Protein AF-A0A9D1AT13-F1 (afdb_monomer_lite)

Foldseek 3Di:
DDDPDDDPPPDDDPDDQKWKKKAAAPVLQFMKIKMAGNFAWKWKAFDDDPDDTDDTHRIDIDTGHGLVSQLVIWMWGQGPVRDIDIARSNQCHPQVSLQGHNPDIFIFDWDADPNHIYTHGDPVRGHDPSDPDPPPCPPPPPPDDDDDDDDDDPDDDDDDDDDDDDDDDDDDPDDPVVVVVVVPPDDPVNVVVVVVVVD

Structure (mmCIF, N/CA/C/O backbone):
data_AF-A0A9D1AT13-F1
#
_entry.id   AF-A0A9D1AT13-F1
#
loop_
_atom_site.group_PDB
_atom_site.id
_atom_site.type_symbol
_atom_site.label_atom_id
_atom_site.label_alt_id
_atom_site.label_comp_id
_atom_site.label_asym_id
_atom_site.label_entity_id
_atom_site.label_seq_id
_atom_site.pdbx_PDB_ins_code
_atom_site.Cartn_x
_atom_site.Cartn_y
_atom_site.Cartn_z
_atom_site.occupancy
_atom_site.B_iso_or_equiv
_atom_site.auth_seq_id
_atom_site.auth_comp_id
_atom_site.auth_asym_id
_atom_site.auth_atom_id
_atom_site.pdbx_PDB_model_num
ATOM 1 N N . MET A 1 1 ? -11.970 -17.926 33.781 1.00 39.00 1 MET A N 1
ATOM 2 C CA . MET A 1 1 ? -10.565 -17.924 34.242 1.00 39.00 1 MET A CA 1
ATOM 3 C C . MET A 1 1 ? -9.794 -18.786 33.255 1.00 39.00 1 MET A C 1
ATOM 5 O O . MET A 1 1 ? -10.175 -19.930 33.114 1.00 39.00 1 MET A O 1
ATOM 9 N N . THR A 1 2 ? -8.826 -18.357 32.454 1.00 39.47 2 THR A N 1
ATOM 10 C CA . THR A 1 2 ? -7.966 -17.174 32.474 1.00 39.47 2 THR A CA 1
ATOM 11 C C . THR A 1 2 ? -7.230 -17.148 31.120 1.00 39.47 2 THR A C 1
ATOM 13 O O . THR A 1 2 ? -6.694 -18.167 30.708 1.00 39.47 2 THR A O 1
ATOM 16 N N . LEU A 1 3 ? -7.270 -15.999 30.434 1.00 42.59 3 LEU A N 1
ATOM 17 C CA . LEU A 1 3 ? -6.304 -15.470 29.452 1.00 42.59 3 LEU A CA 1
ATOM 18 C C . LEU A 1 3 ? -5.626 -16.449 28.461 1.00 42.59 3 LEU A C 1
ATOM 20 O O . LEU A 1 3 ? -4.488 -16.852 28.664 1.00 42.59 3 LEU A O 1
ATOM 24 N N . CYS A 1 4 ? -6.232 -16.649 27.286 1.00 36.94 4 CYS A N 1
ATOM 25 C CA . CYS A 1 4 ? -5.468 -16.805 26.037 1.00 36.94 4 CYS A CA 1
ATOM 26 C C . CYS A 1 4 ? -5.336 -15.425 25.383 1.00 36.94 4 CYS A C 1
ATOM 28 O O . CYS A 1 4 ? -6.006 -15.096 24.409 1.00 36.94 4 CYS A O 1
ATOM 30 N N . ARG A 1 5 ? -4.528 -14.566 26.002 1.00 51.09 5 ARG A N 1
ATOM 31 C CA . ARG A 1 5 ? -4.192 -13.234 25.500 1.00 51.09 5 ARG A CA 1
ATOM 32 C C . ARG A 1 5 ? -2.703 -13.052 25.726 1.00 51.09 5 ARG A C 1
ATOM 34 O O . ARG A 1 5 ? -2.346 -12.600 26.799 1.00 51.09 5 ARG A O 1
ATOM 41 N N . LEU A 1 6 ? -1.868 -13.470 24.772 1.00 46.12 6 LEU A N 1
ATOM 42 C CA . LEU A 1 6 ? -0.512 -12.947 24.541 1.00 46.12 6 LEU A CA 1
ATOM 43 C C . LEU A 1 6 ? 0.186 -13.730 23.416 1.00 46.12 6 LEU A C 1
ATOM 45 O O . LEU A 1 6 ? 0.238 -14.953 23.460 1.00 46.12 6 LEU A O 1
ATOM 49 N N . HIS A 1 7 ? 0.761 -12.978 22.470 1.00 39.22 7 HIS A N 1
ATOM 50 C CA . HIS A 1 7 ? 1.628 -13.395 21.356 1.00 39.22 7 HIS A CA 1
ATOM 51 C C . HIS A 1 7 ? 0.969 -13.884 20.051 1.00 39.22 7 HIS A C 1
ATOM 53 O O . HIS A 1 7 ? 1.260 -14.970 19.563 1.00 39.22 7 HIS A O 1
ATOM 59 N N . ARG A 1 8 ? 0.228 -13.001 19.361 1.00 39.19 8 ARG A N 1
ATOM 60 C CA . ARG A 1 8 ? 0.419 -12.892 17.900 1.00 39.19 8 ARG A CA 1
ATOM 61 C C . ARG A 1 8 ? 1.716 -12.097 17.701 1.00 39.19 8 ARG A C 1
ATOM 63 O O . ARG A 1 8 ? 1.695 -10.872 17.641 1.00 39.19 8 ARG A O 1
ATOM 70 N N . MET A 1 9 ? 2.859 -12.785 17.735 1.00 41.94 9 MET A N 1
ATOM 71 C CA . MET A 1 9 ? 4.102 -12.211 17.220 1.00 41.94 9 MET A CA 1
ATOM 72 C C . MET A 1 9 ? 3.898 -11.953 15.729 1.00 41.94 9 MET A C 1
ATOM 74 O O . MET A 1 9 ? 3.500 -12.861 15.003 1.00 41.94 9 MET A O 1
ATOM 78 N N . TYR A 1 10 ? 4.170 -10.725 15.297 1.00 45.47 10 TYR A N 1
ATOM 79 C CA . TYR A 1 10 ? 4.356 -10.345 13.902 1.00 45.47 10 TYR A CA 1
ATOM 80 C C . TYR A 1 10 ? 5.563 -11.108 13.349 1.00 45.47 10 TYR A C 1
ATOM 82 O O . TYR A 1 10 ? 6.692 -10.630 13.352 1.00 45.47 10 TYR A O 1
ATOM 90 N N . GLY A 1 11 ? 5.319 -12.360 12.986 1.00 40.16 11 GLY A N 1
ATOM 91 C CA . GLY A 1 11 ? 6.255 -13.268 12.358 1.00 40.16 11 GLY A CA 1
ATOM 92 C C . GLY A 1 11 ? 5.658 -13.636 11.021 1.00 40.16 11 GLY A C 1
ATOM 93 O O . GLY A 1 11 ? 4.797 -14.503 10.943 1.00 40.16 11 GLY A O 1
ATOM 94 N N . ILE A 1 12 ? 6.068 -12.880 10.013 1.00 51.72 12 ILE A N 1
ATOM 95 C CA . ILE A 1 12 ? 6.130 -13.241 8.610 1.00 51.72 12 ILE A CA 1
ATOM 96 C C . ILE A 1 12 ? 5.437 -14.582 8.261 1.00 51.72 12 ILE A C 1
ATOM 98 O O . ILE A 1 12 ? 6.026 -15.647 8.435 1.00 51.72 12 ILE A O 1
ATOM 102 N N . LEU A 1 13 ? 4.247 -14.542 7.653 1.00 47.16 13 LEU A N 1
ATOM 103 C CA . LEU A 1 13 ? 3.661 -15.734 7.028 1.00 47.16 13 LEU A CA 1
ATOM 104 C C . LEU A 1 13 ? 4.615 -16.279 5.941 1.00 47.16 13 LEU A C 1
ATOM 106 O O . LEU A 1 13 ? 5.048 -15.544 5.042 1.00 47.16 13 LEU A O 1
ATOM 110 N N . GLU A 1 14 ? 4.999 -17.554 6.038 1.00 47.50 14 GLU A N 1
ATOM 111 C CA . GLU A 1 14 ? 5.730 -18.277 4.990 1.00 47.50 14 GLU A CA 1
ATOM 112 C C . GLU A 1 14 ? 4.888 -18.309 3.702 1.00 47.50 1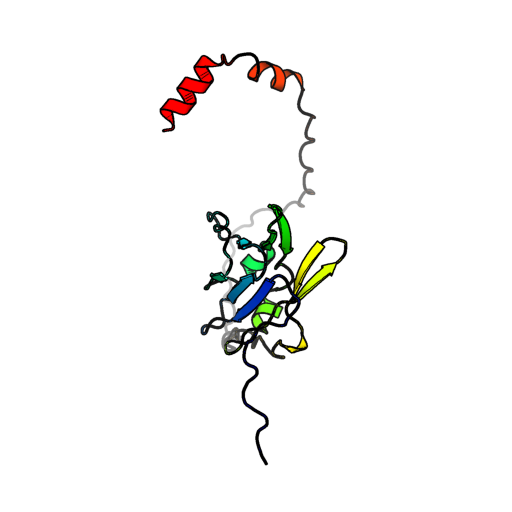4 GLU A C 1
ATOM 114 O O . GLU A 1 14 ? 3.712 -18.659 3.731 1.00 47.50 14 GLU A O 1
ATOM 119 N N . GLY A 1 15 ? 5.482 -17.913 2.567 1.00 61.66 15 GLY A N 1
ATOM 120 C CA . GLY A 1 15 ? 4.872 -18.071 1.237 1.00 61.66 15 GLY A CA 1
ATOM 121 C C . GLY A 1 15 ? 4.570 -16.801 0.427 1.00 61.66 15 GLY A C 1
ATOM 122 O O . GLY A 1 15 ? 4.390 -16.920 -0.780 1.00 61.66 15 GLY A O 1
ATOM 123 N N . GLN A 1 16 ? 4.549 -15.597 1.018 1.00 72.56 16 GLN A N 1
ATOM 124 C CA . GLN A 1 16 ? 4.337 -14.351 0.252 1.00 72.56 16 GLN A CA 1
ATOM 125 C C . GLN A 1 16 ? 5.655 -13.613 -0.064 1.00 72.56 1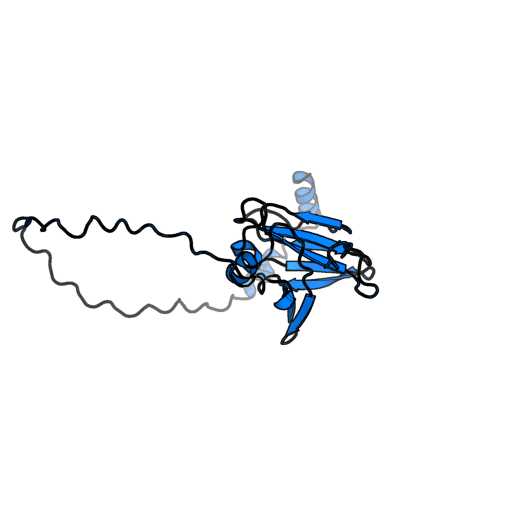6 GLN A C 1
ATOM 127 O O . GLN A 1 16 ? 6.530 -13.556 0.808 1.00 72.56 16 GLN A O 1
ATOM 132 N N . PRO A 1 17 ? 5.807 -13.030 -1.275 1.00 84.31 17 PRO A N 1
ATOM 133 C CA . PRO A 1 17 ? 7.038 -12.347 -1.691 1.00 84.31 17 PRO A CA 1
ATOM 134 C C . PRO A 1 17 ? 7.255 -11.000 -0.979 1.00 84.31 17 PRO A C 1
ATOM 136 O O . PRO A 1 17 ? 8.387 -10.525 -0.874 1.00 84.31 17 PRO A O 1
ATOM 139 N N . PHE A 1 18 ? 6.185 -10.397 -0.460 1.00 90.25 18 PHE A N 1
ATOM 140 C CA . PHE A 1 18 ? 6.201 -9.178 0.341 1.00 90.25 18 PHE A CA 1
ATOM 141 C C . PHE A 1 18 ? 5.034 -9.182 1.334 1.00 90.25 18 PHE A C 1
ATOM 143 O O . PHE A 1 18 ? 4.079 -9.937 1.165 1.00 90.25 18 PHE A O 1
ATOM 150 N N . GLN A 1 19 ? 5.107 -8.317 2.340 1.00 91.19 19 GLN A N 1
ATOM 151 C CA . GLN A 1 19 ? 4.050 -8.021 3.302 1.00 91.19 19 GLN A CA 1
ATOM 152 C C . GLN A 1 19 ? 3.926 -6.507 3.436 1.00 91.19 19 GLN A C 1
ATOM 154 O O . GLN A 1 19 ? 4.933 -5.803 3.519 1.00 91.19 19 GLN A O 1
ATOM 159 N N . VAL A 1 20 ? 2.696 -5.999 3.437 1.00 91.94 20 VAL A N 1
ATOM 160 C CA . VAL A 1 20 ? 2.415 -4.576 3.649 1.00 91.94 20 VAL A CA 1
ATOM 161 C C . VAL A 1 20 ? 1.484 -4.456 4.839 1.00 91.94 20 VAL A C 1
ATOM 163 O O . VAL A 1 20 ? 0.477 -5.148 4.915 1.00 91.94 20 VAL A O 1
ATOM 166 N N . PHE A 1 21 ? 1.819 -3.566 5.755 1.00 92.94 21 PHE A N 1
ATOM 167 C CA . PHE A 1 21 ? 1.097 -3.311 6.982 1.00 92.94 21 PHE A CA 1
ATOM 168 C C . PHE A 1 21 ? 0.614 -1.867 7.010 1.00 92.94 21 PHE A C 1
ATOM 170 O O . PHE A 1 21 ? 1.316 -0.955 6.571 1.00 92.94 21 PHE A O 1
ATOM 177 N N . ALA A 1 22 ? -0.572 -1.657 7.567 1.00 92.00 22 ALA A N 1
ATOM 178 C CA . ALA A 1 22 ? -1.127 -0.338 7.809 1.00 92.00 22 ALA A CA 1
ATOM 179 C C . ALA A 1 22 ? -1.656 -0.237 9.241 1.00 92.00 22 ALA A C 1
ATOM 181 O O . ALA A 1 22 ? -2.207 -1.195 9.786 1.00 92.00 22 ALA A O 1
ATOM 182 N N . ARG A 1 23 ? -1.503 0.939 9.839 1.00 92.00 23 ARG A N 1
ATOM 183 C CA . ARG A 1 23 ? -2.134 1.311 11.109 1.00 92.00 23 ARG A CA 1
ATOM 184 C C . ARG A 1 23 ? -2.432 2.803 11.129 1.00 92.00 23 ARG A C 1
ATOM 186 O O . ARG A 1 23 ? -1.910 3.550 10.299 1.00 92.00 23 ARG A O 1
ATOM 193 N N . ARG A 1 24 ? -3.231 3.249 12.093 1.00 90.50 24 ARG A N 1
ATOM 194 C CA . ARG A 1 24 ? -3.352 4.677 12.405 1.00 90.50 24 ARG A CA 1
ATOM 195 C C . ARG A 1 24 ? -2.180 5.130 13.270 1.00 90.50 24 ARG A C 1
ATOM 197 O O . ARG A 1 24 ? -1.676 4.380 14.101 1.00 90.50 24 ARG A O 1
ATOM 204 N N . ASP A 1 25 ? -1.775 6.375 13.072 1.00 86.94 25 ASP A N 1
ATOM 205 C CA . ASP A 1 25 ? -0.909 7.105 13.997 1.00 86.94 25 ASP A CA 1
ATOM 206 C C . ASP A 1 25 ? -1.606 7.267 15.372 1.00 86.94 25 ASP A C 1
ATOM 208 O O . ASP A 1 25 ? -2.832 7.163 15.481 1.00 86.94 25 ASP A O 1
ATOM 212 N N . ALA A 1 26 ? -0.832 7.542 16.422 1.00 81.69 26 ALA A N 1
ATOM 213 C CA . ALA A 1 26 ? -1.280 7.922 17.758 1.00 81.69 26 ALA A CA 1
ATOM 214 C C . 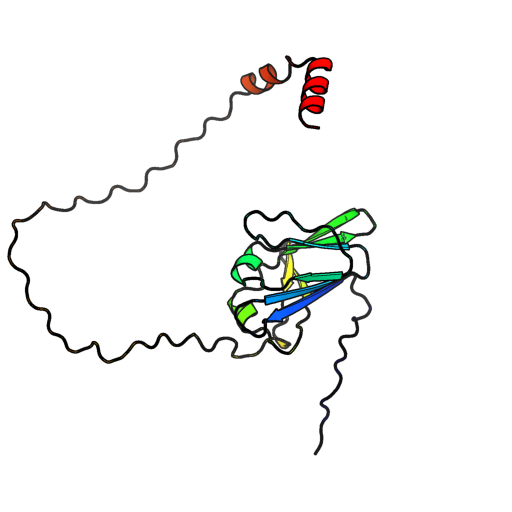ALA A 1 26 ? -2.292 9.082 17.755 1.00 81.69 26 ALA A C 1
ATOM 216 O O . ALA A 1 26 ? -3.193 9.103 18.594 1.00 81.69 26 ALA A O 1
ATOM 217 N N . SER A 1 27 ? -2.193 10.020 16.804 1.00 79.81 27 SER A N 1
ATOM 218 C CA . SER A 1 27 ? -3.195 11.086 16.622 1.00 79.81 27 SER A CA 1
ATOM 219 C C . SER A 1 27 ? -4.541 10.579 16.087 1.00 79.81 27 SER A C 1
ATOM 221 O O . SER A 1 27 ? -5.556 11.271 16.172 1.00 79.81 27 SER A O 1
ATOM 223 N N . GLY A 1 28 ? -4.555 9.395 15.474 1.00 76.12 28 GLY A N 1
ATOM 224 C CA . GLY A 1 28 ? -5.680 8.851 14.727 1.00 76.12 28 GLY A CA 1
ATOM 225 C C . GLY A 1 28 ? -5.955 9.564 13.397 1.00 76.12 28 GLY A C 1
ATOM 226 O O . GLY A 1 28 ? -6.765 9.077 12.615 1.00 76.12 28 GLY A O 1
ATOM 227 N N . VAL A 1 29 ? -5.333 10.700 13.096 1.00 79.94 29 VAL A N 1
ATOM 228 C CA . VAL A 1 29 ? -5.647 11.459 11.873 1.00 79.94 29 VAL A CA 1
ATOM 229 C C . VAL A 1 29 ? -4.926 10.863 10.668 1.00 79.94 29 VAL A C 1
ATOM 231 O O . VAL A 1 29 ? -5.515 10.696 9.600 1.00 79.94 29 VAL A O 1
ATOM 234 N N . ASN A 1 30 ? -3.662 10.500 10.869 1.00 87.62 30 ASN A N 1
ATOM 235 C CA . ASN A 1 30 ? -2.791 9.989 9.826 1.00 87.62 30 ASN A CA 1
ATOM 236 C C . ASN A 1 30 ? -2.662 8.468 9.875 1.00 87.62 30 ASN A C 1
ATOM 238 O O . ASN A 1 30 ? -2.983 7.808 10.868 1.00 87.62 30 ASN A O 1
ATOM 242 N N . LEU A 1 31 ? -2.154 7.922 8.780 1.00 89.06 31 LEU A N 1
ATOM 243 C CA . LEU A 1 31 ? -1.803 6.523 8.640 1.00 89.06 31 LEU A CA 1
ATOM 244 C C . LEU A 1 31 ? -0.292 6.353 8.648 1.00 89.06 31 LEU A C 1
ATOM 246 O O . LEU A 1 31 ? 0.455 7.212 8.175 1.00 89.06 31 LEU A O 1
ATOM 250 N N . VAL A 1 32 ? 0.121 5.196 9.143 1.00 90.69 32 VAL A N 1
ATOM 251 C CA . VAL A 1 32 ? 1.476 4.686 9.000 1.00 90.69 32 VAL A CA 1
ATOM 252 C C . VAL A 1 32 ? 1.396 3.435 8.143 1.00 90.69 32 VAL A C 1
ATOM 254 O O . VAL A 1 32 ? 0.629 2.516 8.449 1.00 90.69 32 VAL A O 1
ATOM 257 N N . ILE A 1 33 ? 2.175 3.408 7.065 1.00 91.69 33 ILE A N 1
ATOM 258 C CA . ILE A 1 33 ? 2.299 2.239 6.197 1.00 91.69 33 ILE A CA 1
ATOM 259 C C . ILE A 1 33 ? 3.733 1.745 6.268 1.00 91.69 33 ILE A C 1
ATOM 261 O O . ILE A 1 33 ? 4.680 2.491 6.027 1.00 91.69 33 ILE A O 1
ATOM 265 N N . ARG A 1 34 ? 3.873 0.455 6.546 1.00 92.19 34 ARG A N 1
ATOM 266 C CA . ARG A 1 34 ? 5.145 -0.257 6.531 1.00 92.19 34 ARG A CA 1
ATOM 267 C C . ARG A 1 34 ? 5.069 -1.372 5.506 1.00 92.19 34 ARG A C 1
ATOM 269 O O . ARG A 1 34 ? 4.035 -2.017 5.378 1.00 92.19 34 ARG A O 1
ATOM 276 N N . PHE A 1 35 ? 6.155 -1.650 4.804 1.00 92.31 35 PHE A N 1
ATOM 277 C CA . PHE A 1 35 ? 6.260 -2.870 4.015 1.00 92.31 35 PHE A CA 1
ATOM 278 C C . PHE A 1 35 ? 7.584 -3.586 4.251 1.00 92.31 35 PHE A C 1
ATOM 280 O O . PHE A 1 35 ? 8.591 -2.987 4.630 1.00 92.31 35 PHE A O 1
ATOM 287 N N . GLU A 1 36 ? 7.562 -4.884 3.985 1.00 90.81 36 GLU A N 1
ATOM 288 C CA . GLU A 1 36 ? 8.705 -5.778 4.054 1.00 90.81 36 GLU A CA 1
ATOM 289 C C . GLU A 1 36 ? 8.666 -6.731 2.855 1.00 90.81 36 GLU A C 1
ATOM 291 O O . GLU A 1 36 ? 7.721 -7.495 2.673 1.00 90.81 36 GLU A O 1
ATOM 296 N N . CYS A 1 37 ? 9.678 -6.662 1.997 1.00 88.31 37 CYS A N 1
ATOM 297 C CA . CYS A 1 37 ? 9.845 -7.519 0.831 1.00 88.31 37 CYS A CA 1
ATOM 298 C C . CYS A 1 37 ? 10.868 -8.607 1.155 1.00 88.31 37 CYS A C 1
ATOM 300 O O . CYS A 1 37 ? 12.015 -8.303 1.478 1.00 88.31 37 CYS A O 1
ATOM 302 N N . LYS A 1 38 ? 10.471 -9.875 1.029 1.00 86.12 38 LYS A N 1
ATOM 303 C CA . LYS A 1 38 ? 11.397 -11.013 1.144 1.00 86.12 38 LYS A CA 1
ATOM 304 C C . LYS A 1 38 ? 12.145 -11.268 -0.147 1.00 86.12 38 LYS A C 1
ATOM 306 O O . LYS A 1 38 ? 13.292 -11.700 -0.136 1.00 86.12 38 LYS A O 1
ATOM 311 N N . GLU A 1 39 ? 11.454 -11.054 -1.259 1.00 82.31 39 GLU A N 1
ATOM 312 C CA . GLU A 1 39 ? 11.984 -11.244 -2.596 1.00 82.31 39 GLU A CA 1
ATOM 313 C C . GLU A 1 39 ? 11.925 -9.911 -3.336 1.00 82.31 39 GLU A C 1
ATOM 315 O O . GLU A 1 39 ? 10.864 -9.299 -3.426 1.00 82.31 39 GLU A O 1
ATOM 320 N N . GLY A 1 40 ? 13.051 -9.456 -3.882 1.00 86.44 40 GLY A N 1
ATOM 321 C CA . GLY A 1 40 ? 13.108 -8.195 -4.619 1.00 86.44 40 GLY A CA 1
ATOM 322 C C . GLY A 1 40 ? 13.048 -6.955 -3.720 1.00 86.44 40 GLY A C 1
ATOM 323 O O . GLY A 1 40 ? 13.573 -6.950 -2.609 1.00 86.44 40 GLY A O 1
ATOM 324 N N . MET A 1 41 ? 12.458 -5.875 -4.233 1.00 90.62 41 MET A N 1
ATO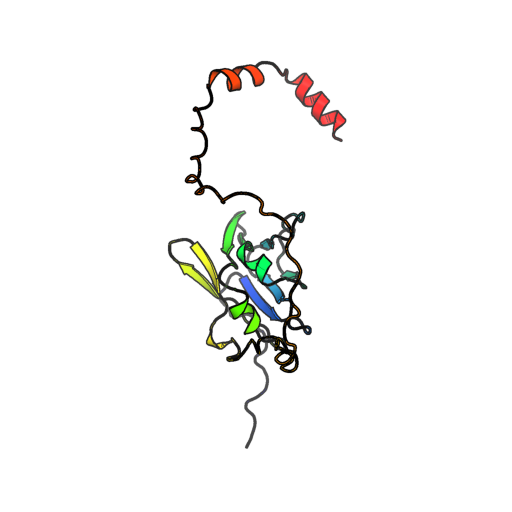M 325 C CA . MET A 1 41 ? 12.377 -4.572 -3.561 1.00 90.62 41 MET A CA 1
ATOM 326 C C . MET A 1 41 ? 10.971 -3.985 -3.688 1.00 90.62 41 MET A C 1
ATOM 328 O O . MET A 1 41 ? 10.267 -4.244 -4.659 1.00 90.62 41 MET A O 1
ATOM 332 N N . GLY A 1 42 ? 10.561 -3.171 -2.727 1.00 90.06 42 GLY A N 1
ATOM 333 C CA . GLY A 1 42 ? 9.308 -2.431 -2.731 1.00 90.06 42 GLY A CA 1
ATOM 334 C C . GLY A 1 42 ? 9.536 -0.936 -2.934 1.00 90.06 42 GLY A C 1
ATOM 335 O O . GLY A 1 42 ? 10.576 -0.388 -2.569 1.00 90.06 42 GLY A O 1
ATOM 336 N N . ILE A 1 43 ? 8.547 -0.269 -3.516 1.00 90.50 43 ILE A N 1
ATOM 337 C CA . ILE A 1 43 ? 8.452 1.190 -3.591 1.00 90.50 43 ILE A CA 1
ATOM 338 C C . ILE A 1 43 ? 7.057 1.572 -3.115 1.00 90.50 43 ILE A C 1
ATOM 340 O O . ILE A 1 43 ? 6.063 1.055 -3.631 1.00 90.50 43 ILE A O 1
ATOM 344 N N . LEU A 1 44 ? 6.969 2.501 -2.168 1.00 89.44 44 LEU A N 1
ATOM 345 C CA . LEU A 1 44 ? 5.700 3.082 -1.748 1.00 89.44 44 LEU A CA 1
ATOM 346 C C . LEU A 1 44 ? 5.530 4.450 -2.414 1.00 89.44 44 LEU A C 1
ATOM 348 O O . LEU A 1 44 ? 6.065 5.455 -1.957 1.00 89.44 44 LEU A O 1
ATOM 352 N N . GLY A 1 45 ? 4.794 4.472 -3.523 1.00 85.75 45 GLY A N 1
ATOM 353 C CA . GLY A 1 45 ? 4.481 5.687 -4.266 1.00 85.75 45 GLY A CA 1
ATOM 354 C C . GLY A 1 45 ? 3.218 6.333 -3.721 1.00 85.75 45 GLY A C 1
ATOM 355 O O . GLY A 1 45 ? 2.115 6.041 -4.189 1.00 85.75 45 GLY A O 1
ATOM 356 N N . ILE A 1 46 ? 3.361 7.192 -2.714 1.00 82.81 46 ILE A N 1
ATOM 357 C CA . ILE A 1 46 ? 2.266 8.015 -2.191 1.00 82.81 46 ILE A CA 1
ATOM 358 C C . ILE A 1 46 ? 2.395 9.398 -2.807 1.00 82.81 46 ILE A C 1
ATOM 360 O O . ILE A 1 46 ? 3.421 10.061 -2.666 1.00 82.81 46 ILE A O 1
ATOM 364 N N . ARG A 1 47 ? 1.338 9.847 -3.486 1.00 67.81 47 ARG A N 1
ATOM 365 C CA . ARG A 1 47 ? 1.327 11.140 -4.168 1.00 67.81 47 ARG A CA 1
ATOM 366 C C . ARG A 1 47 ? 1.224 12.289 -3.157 1.00 67.81 47 ARG A C 1
ATOM 368 O O . ARG A 1 47 ? 0.160 12.877 -3.004 1.00 67.81 47 ARG A O 1
ATOM 375 N N . LYS A 1 48 ? 2.333 12.633 -2.502 1.00 65.75 48 LYS A N 1
ATOM 376 C CA . LYS A 1 48 ? 2.527 13.951 -1.879 1.00 65.75 48 LYS A CA 1
ATOM 377 C C . LYS A 1 48 ? 2.956 14.913 -2.999 1.00 65.75 48 LYS A C 1
ATOM 379 O O . LYS A 1 48 ? 3.825 14.579 -3.804 1.00 65.75 48 LYS A O 1
ATOM 384 N N . VAL A 1 49 ? 2.283 16.056 -3.139 1.00 57.25 49 VAL A N 1
ATOM 385 C CA . VAL A 1 49 ? 2.547 17.017 -4.231 1.00 57.25 49 VAL A CA 1
ATOM 386 C C . VAL A 1 49 ? 4.031 17.410 -4.217 1.00 57.25 49 VAL A C 1
ATOM 388 O O . VAL A 1 49 ? 4.517 17.904 -3.209 1.00 57.25 49 VAL A O 1
ATOM 391 N N . GLY A 1 50 ? 4.745 17.173 -5.325 1.00 57.50 50 GLY A N 1
ATOM 392 C CA . GLY A 1 50 ? 6.157 17.552 -5.479 1.00 57.50 50 GLY A CA 1
ATOM 393 C C . GLY A 1 50 ? 7.197 16.548 -4.962 1.00 57.50 50 GLY A C 1
ATOM 394 O O . GLY A 1 50 ? 8.373 16.894 -4.928 1.00 57.50 50 GLY A O 1
ATOM 395 N N . ARG A 1 51 ? 6.805 15.324 -4.576 1.00 67.31 51 ARG A N 1
ATOM 396 C CA . ARG A 1 51 ? 7.743 14.274 -4.145 1.00 67.31 51 ARG A CA 1
ATOM 397 C C . ARG A 1 51 ? 7.899 13.202 -5.224 1.00 67.31 51 ARG A C 1
ATOM 399 O O . ARG A 1 51 ? 6.904 12.669 -5.713 1.00 67.31 51 ARG A O 1
ATOM 406 N N . GLU A 1 52 ? 9.140 12.897 -5.588 1.00 67.75 52 GLU A N 1
ATOM 407 C CA . GLU A 1 52 ? 9.462 11.743 -6.431 1.00 67.75 52 GLU A CA 1
ATOM 408 C C . GLU A 1 52 ? 9.245 10.433 -5.662 1.00 67.75 52 GLU A C 1
ATOM 410 O O . GLU A 1 52 ? 9.336 10.399 -4.432 1.00 67.75 52 GLU A O 1
ATOM 415 N N . ASP A 1 53 ? 8.928 9.354 -6.388 1.00 72.81 53 ASP A N 1
ATOM 416 C CA . ASP A 1 53 ? 8.797 8.025 -5.787 1.00 72.81 53 ASP A CA 1
ATOM 417 C C . ASP A 1 53 ? 10.128 7.660 -5.084 1.00 72.81 53 ASP A C 1
ATOM 419 O O . ASP A 1 53 ? 11.199 7.860 -5.667 1.00 72.81 53 ASP A O 1
ATOM 423 N N . PRO A 1 54 ? 10.097 7.139 -3.842 1.00 78.62 54 PRO A N 1
ATOM 424 C CA . PRO A 1 54 ? 11.316 6.803 -3.116 1.00 78.62 54 PRO A CA 1
ATOM 425 C C . PRO A 1 54 ? 12.092 5.679 -3.816 1.00 78.62 54 PRO A C 1
ATOM 427 O O . PRO A 1 54 ? 11.527 4.863 -4.551 1.00 78.62 54 PRO A O 1
ATOM 430 N N . SER A 1 55 ? 13.399 5.604 -3.554 1.00 80.38 55 SER A N 1
ATOM 431 C CA . SER A 1 55 ? 14.238 4.518 -4.067 1.00 80.38 55 SER A CA 1
ATOM 432 C C . SER A 1 55 ? 13.712 3.142 -3.621 1.00 80.38 55 SER A C 1
ATOM 434 O O . SER A 1 55 ? 13.244 3.006 -2.485 1.00 80.38 55 SER A O 1
ATOM 436 N N . PRO A 1 56 ? 13.811 2.102 -4.473 1.00 84.94 56 PRO A N 1
ATOM 437 C CA . PRO A 1 56 ? 13.401 0.750 -4.108 1.00 84.94 56 PRO A CA 1
ATOM 438 C C . PRO A 1 56 ? 14.150 0.256 -2.868 1.00 84.94 56 PRO A C 1
ATOM 440 O O . PRO A 1 56 ? 15.372 0.374 -2.788 1.00 84.94 56 PRO A O 1
ATOM 443 N N . SER A 1 57 ? 13.424 -0.312 -1.909 1.00 86.12 57 SER A N 1
ATOM 444 C CA . SER A 1 57 ? 13.976 -0.799 -0.640 1.00 86.12 57 SER A CA 1
ATOM 445 C C . SER A 1 57 ? 13.349 -2.133 -0.247 1.00 86.12 57 SER A C 1
ATOM 447 O O . SER A 1 57 ? 12.242 -2.455 -0.665 1.00 86.12 57 SER A O 1
ATOM 449 N N . ALA A 1 58 ? 14.060 -2.954 0.527 1.00 84.50 58 ALA A N 1
ATOM 450 C CA . ALA A 1 58 ? 13.504 -4.213 1.027 1.00 84.50 58 ALA A CA 1
ATOM 451 C C . ALA A 1 58 ? 12.539 -3.977 2.200 1.00 84.50 58 ALA A C 1
ATOM 453 O O . ALA A 1 58 ? 11.510 -4.634 2.299 1.00 84.50 58 ALA A O 1
ATOM 454 N N . ILE A 1 59 ? 12.852 -3.013 3.064 1.00 87.25 59 ILE A N 1
ATOM 455 C CA . ILE A 1 59 ? 12.039 -2.622 4.216 1.00 87.25 59 ILE A CA 1
ATOM 456 C C . ILE A 1 59 ? 11.859 -1.112 4.150 1.00 87.25 59 ILE A C 1
ATOM 458 O O . ILE A 1 59 ? 12.833 -0.387 3.940 1.00 87.25 59 ILE A O 1
ATOM 462 N N . TYR A 1 60 ? 10.628 -0.652 4.337 1.00 89.06 60 TYR A N 1
ATOM 463 C CA . TYR A 1 60 ? 10.293 0.767 4.335 1.00 89.06 60 TYR A CA 1
ATOM 464 C C . TYR A 1 60 ? 9.147 1.035 5.297 1.00 89.06 60 TYR A C 1
ATOM 466 O O . TYR A 1 60 ? 8.220 0.231 5.414 1.00 89.06 60 TYR A O 1
ATOM 474 N N . GLU A 1 61 ? 9.196 2.190 5.939 1.00 86.25 61 GLU A N 1
ATOM 475 C CA . GLU A 1 61 ? 8.139 2.702 6.794 1.00 86.25 61 GLU A CA 1
ATOM 476 C C . GLU A 1 61 ? 7.947 4.179 6.465 1.00 86.25 61 GLU A C 1
ATOM 478 O O . GLU A 1 61 ? 8.913 4.936 6.377 1.00 86.25 61 GLU A O 1
ATOM 483 N N . GLU A 1 62 ? 6.701 4.570 6.225 1.00 82.50 62 GLU A N 1
ATOM 484 C CA . GLU A 1 62 ? 6.314 5.959 6.018 1.00 82.50 62 GLU A CA 1
ATOM 485 C C . GLU A 1 62 ? 5.216 6.306 7.012 1.00 82.50 62 GLU A C 1
ATOM 487 O O . GLU A 1 62 ? 4.151 5.678 7.055 1.00 82.50 62 GLU A O 1
ATOM 492 N N . GLU A 1 63 ? 5.504 7.336 7.794 1.00 81.31 63 GLU A N 1
ATOM 493 C CA . GLU A 1 63 ? 4.595 7.941 8.752 1.00 81.31 63 GLU A CA 1
ATOM 494 C C . GLU A 1 63 ? 3.913 9.171 8.132 1.00 81.31 63 GLU A C 1
ATOM 496 O O . GLU A 1 63 ? 4.304 9.671 7.072 1.00 81.31 63 GLU A O 1
ATOM 501 N N . GLU A 1 64 ? 2.860 9.659 8.789 1.00 82.25 64 GLU A N 1
ATOM 502 C CA . GLU A 1 64 ? 2.149 10.877 8.380 1.00 82.25 64 GLU A CA 1
ATOM 503 C C . GLU A 1 64 ? 1.579 10.806 6.951 1.00 82.25 64 GLU A C 1
ATOM 505 O O . GLU A 1 64 ? 1.830 11.655 6.083 1.00 82.25 64 GLU A O 1
ATOM 510 N N . ILE A 1 65 ? 0.816 9.748 6.674 1.00 84.38 65 ILE A N 1
ATOM 511 C CA . ILE A 1 65 ? 0.100 9.590 5.409 1.00 84.38 65 ILE A CA 1
ATOM 512 C C . ILE A 1 65 ? -1.357 9.992 5.606 1.00 84.38 65 ILE A C 1
ATOM 514 O O . ILE A 1 65 ? -2.105 9.336 6.329 1.00 84.38 65 ILE A O 1
ATOM 518 N N . GLU A 1 66 ? -1.789 11.038 4.909 1.00 85.88 66 GLU A N 1
ATOM 519 C CA . GLU A 1 66 ? -3.202 11.401 4.888 1.00 85.88 66 GLU A CA 1
ATOM 520 C C . GLU A 1 66 ? -4.021 10.339 4.133 1.00 85.88 66 GLU A C 1
ATOM 522 O O . GLU A 1 66 ? -3.656 9.979 3.004 1.00 85.88 66 GLU A O 1
ATOM 527 N N . PRO A 1 67 ? -5.175 9.889 4.663 1.00 83.50 67 PRO A N 1
ATOM 528 C CA . PRO A 1 67 ? -6.025 8.905 3.988 1.00 83.50 67 PRO A CA 1
ATOM 529 C C . PRO A 1 67 ? -6.422 9.308 2.558 1.00 83.50 67 PRO A C 1
ATOM 531 O O . PRO A 1 67 ? -6.508 8.465 1.666 1.00 83.50 67 PRO A O 1
ATOM 534 N N . GLY A 1 68 ? -6.594 10.611 2.298 1.00 82.00 68 GLY A N 1
ATOM 535 C CA . GLY A 1 68 ? -6.896 11.132 0.960 1.00 82.00 68 GLY A CA 1
ATOM 536 C C . GLY A 1 68 ? -5.795 10.867 -0.076 1.00 82.00 68 GLY A C 1
ATOM 537 O O . GLY A 1 68 ? -6.095 10.669 -1.257 1.00 82.00 68 GLY A O 1
ATOM 538 N N . SER A 1 69 ? -4.535 10.786 0.358 1.00 83.62 69 SER A N 1
ATOM 539 C CA . SER A 1 69 ? -3.384 10.528 -0.516 1.00 83.62 69 SER A CA 1
ATOM 540 C C . SER A 1 69 ? -3.313 9.071 -0.989 1.00 83.62 69 SER A C 1
ATOM 542 O O . SER A 1 69 ? -2.751 8.796 -2.052 1.00 83.62 69 SER A O 1
ATOM 544 N N . LEU A 1 70 ? -3.939 8.132 -0.266 1.00 85.38 70 LEU A N 1
ATOM 545 C CA . LEU A 1 70 ? -3.966 6.710 -0.636 1.00 85.38 70 LEU A CA 1
ATOM 546 C C . LEU A 1 70 ? -4.795 6.424 -1.884 1.00 85.38 70 LEU A C 1
ATOM 548 O O . LEU A 1 70 ? -4.504 5.471 -2.607 1.00 85.38 70 LEU A O 1
ATOM 552 N N . ARG A 1 71 ? -5.770 7.282 -2.208 1.00 85.62 71 ARG A N 1
ATOM 553 C CA . ARG A 1 71 ? -6.585 7.135 -3.423 1.00 85.62 71 ARG A CA 1
ATOM 554 C C . ARG A 1 71 ? -5.739 7.112 -4.698 1.00 85.62 71 ARG A C 1
ATOM 556 O O . ARG A 1 71 ? -6.081 6.402 -5.639 1.00 85.62 71 ARG A O 1
ATOM 563 N N . ALA A 1 72 ? -4.659 7.890 -4.722 1.00 82.50 72 ALA A N 1
ATOM 564 C CA . ALA A 1 72 ? -3.686 7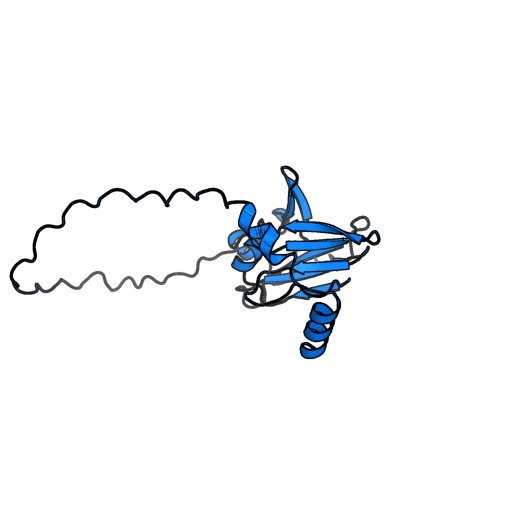.923 -5.813 1.00 82.50 72 ALA A CA 1
ATOM 565 C C . ALA A 1 72 ? -2.389 7.165 -5.476 1.00 82.50 72 ALA A C 1
ATOM 567 O O . ALA A 1 72 ? -1.454 7.170 -6.276 1.00 82.50 72 ALA A O 1
ATOM 568 N N . GLY A 1 73 ? -2.323 6.550 -4.293 1.00 88.12 73 GLY A N 1
ATOM 569 C CA . GLY A 1 73 ? -1.164 5.821 -3.809 1.0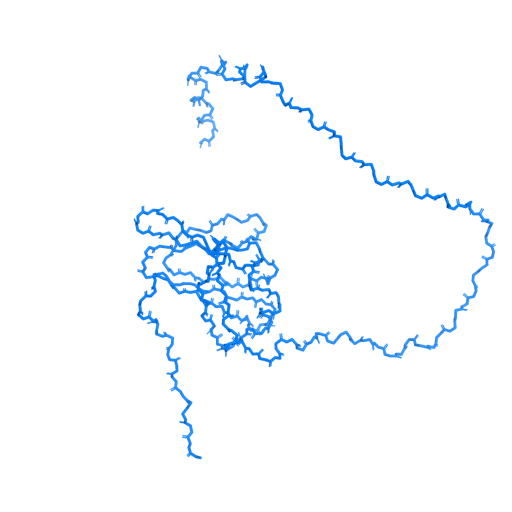0 88.12 73 GLY A CA 1
ATOM 570 C C . GLY A 1 73 ? -1.066 4.421 -4.408 1.00 88.12 73 GLY A C 1
ATOM 571 O O . GLY A 1 73 ? -2.069 3.769 -4.721 1.00 88.12 73 GLY A O 1
ATOM 572 N N . ARG A 1 74 ? 0.166 3.939 -4.542 1.00 91.81 74 ARG A N 1
ATOM 573 C CA . ARG A 1 74 ? 0.472 2.585 -5.001 1.00 91.81 74 ARG A CA 1
ATOM 574 C C . ARG A 1 74 ? 1.670 2.016 -4.259 1.00 91.81 74 ARG A C 1
ATOM 576 O O . ARG A 1 74 ? 2.634 2.720 -3.978 1.00 91.81 74 ARG A O 1
ATOM 583 N N . PHE A 1 75 ? 1.635 0.718 -4.029 1.00 92.19 75 PHE A N 1
ATOM 584 C CA . PHE A 1 75 ? 2.814 -0.071 -3.718 1.00 92.19 75 PHE A CA 1
ATOM 585 C C . PHE A 1 75 ? 3.322 -0.717 -5.012 1.00 92.19 75 PHE A C 1
ATOM 587 O O . PHE A 1 75 ? 2.529 -1.215 -5.813 1.00 92.19 75 PHE A O 1
ATOM 594 N N . VAL A 1 76 ? 4.626 -0.688 -5.264 1.00 92.44 76 VAL A N 1
ATOM 595 C CA . VAL A 1 76 ? 5.243 -1.333 -6.428 1.00 92.44 76 VAL A CA 1
ATOM 596 C C . VAL A 1 76 ? 6.252 -2.350 -5.938 1.00 92.44 76 VAL A C 1
ATOM 598 O O . VAL A 1 76 ? 7.274 -1.991 -5.365 1.00 92.44 76 VAL A O 1
ATOM 601 N N . HIS A 1 77 ? 5.977 -3.617 -6.211 1.00 92.38 77 HIS A N 1
ATOM 602 C CA . HIS A 1 77 ? 6.904 -4.710 -5.972 1.00 92.38 77 HIS A CA 1
ATOM 603 C C . HIS A 1 77 ? 7.772 -4.927 -7.214 1.00 92.38 77 HIS A C 1
ATOM 605 O O . HIS A 1 77 ? 7.268 -5.167 -8.312 1.00 92.38 77 HIS A O 1
ATOM 611 N N . VAL A 1 78 ? 9.080 -4.784 -7.052 1.00 91.44 78 VAL A N 1
ATOM 612 C CA . VAL A 1 78 ? 10.106 -4.975 -8.075 1.00 91.44 78 VAL A CA 1
ATOM 613 C C . VAL A 1 78 ? 10.744 -6.337 -7.843 1.00 91.44 78 VAL A C 1
ATOM 615 O O . VAL A 1 78 ? 11.470 -6.533 -6.871 1.00 91.44 78 VAL A O 1
ATOM 618 N N . LEU A 1 79 ? 10.468 -7.278 -8.740 1.00 88.44 79 LEU A N 1
ATOM 619 C CA . LEU A 1 79 ? 11.022 -8.628 -8.691 1.00 88.44 79 LEU A CA 1
ATOM 620 C C . LEU A 1 79 ? 12.518 -8.625 -9.031 1.00 88.44 79 LEU A C 1
ATOM 622 O O . LEU A 1 79 ? 13.022 -7.717 -9.694 1.00 88.44 79 LEU A O 1
ATOM 626 N N . SER A 1 80 ? 13.216 -9.694 -8.646 1.00 84.31 80 SER A N 1
ATOM 627 C CA . SER A 1 80 ? 14.625 -9.941 -9.000 1.00 84.31 80 SER A CA 1
ATOM 628 C C . SER A 1 80 ? 14.874 -9.961 -10.516 1.00 84.31 80 SER A C 1
ATOM 630 O O . SER A 1 80 ? 15.958 -9.616 -10.977 1.00 84.31 80 SER A O 1
ATOM 632 N N . THR A 1 81 ? 13.848 -10.292 -11.303 1.00 87.25 81 THR A N 1
ATOM 633 C CA . THR A 1 81 ? 13.855 -10.272 -12.775 1.00 87.25 81 THR A CA 1
ATOM 634 C C . THR A 1 81 ? 13.759 -8.866 -13.379 1.00 87.25 81 THR A C 1
ATOM 636 O O . THR A 1 81 ? 13.824 -8.718 -14.597 1.00 87.25 81 THR A O 1
ATOM 639 N N . GLY A 1 82 ? 13.557 -7.828 -12.558 1.00 83.81 82 GLY A N 1
ATOM 640 C CA . GLY A 1 82 ? 13.321 -6.447 -12.993 1.00 83.81 82 GLY A CA 1
ATOM 641 C C . GLY A 1 82 ? 11.862 -6.138 -13.349 1.00 83.81 82 GLY A C 1
ATOM 642 O O . GLY A 1 82 ? 11.518 -4.980 -13.605 1.00 83.81 82 GLY A O 1
ATOM 643 N N . GLN A 1 83 ? 10.976 -7.139 -13.333 1.00 89.12 83 GLN A N 1
ATOM 644 C CA . GLN A 1 83 ? 9.545 -6.932 -13.545 1.00 89.12 83 GLN A CA 1
ATOM 645 C C . GLN A 1 83 ? 8.926 -6.159 -12.371 1.00 89.12 83 GLN A C 1
ATOM 647 O O . GLN A 1 83 ? 9.189 -6.450 -11.206 1.00 89.12 83 GLN A O 1
ATOM 652 N N . ARG A 1 84 ? 8.055 -5.192 -12.683 1.00 91.56 84 ARG A N 1
ATOM 653 C CA . ARG A 1 84 ? 7.346 -4.376 -11.690 1.00 91.56 84 ARG A CA 1
ATOM 654 C C . ARG A 1 84 ? 5.882 -4.783 -11.592 1.00 91.56 84 ARG A C 1
ATOM 656 O O . ARG A 1 84 ? 5.182 -4.868 -12.600 1.00 91.56 84 ARG A O 1
ATOM 663 N N . GLN A 1 85 ? 5.412 -4.995 -10.373 1.00 91.38 85 GLN A N 1
ATOM 664 C CA . GLN A 1 85 ? 4.024 -5.290 -10.052 1.00 91.38 85 GLN A CA 1
ATOM 665 C C . GLN A 1 85 ? 3.460 -4.151 -9.209 1.00 91.38 85 GLN A C 1
ATOM 667 O O . GLN A 1 85 ? 3.875 -3.953 -8.073 1.00 91.38 85 GLN A O 1
ATOM 672 N N . SER A 1 86 ? 2.524 -3.387 -9.769 1.00 91.88 86 SER A N 1
ATOM 673 C CA . SER A 1 86 ? 1.876 -2.298 -9.040 1.00 91.88 86 SER A CA 1
ATOM 674 C C . SER A 1 86 ? 0.590 -2.783 -8.378 1.00 91.88 86 SER A C 1
ATOM 676 O O . SER A 1 86 ? -0.215 -3.457 -9.017 1.00 91.88 86 SER A O 1
ATOM 678 N N . TYR A 1 87 ? 0.415 -2.406 -7.116 1.00 93.38 87 TYR A N 1
ATOM 679 C CA . TYR A 1 87 ? -0.759 -2.640 -6.295 1.00 93.38 87 TYR A CA 1
ATOM 680 C C . TYR A 1 87 ? -1.324 -1.291 -5.847 1.00 93.38 87 TYR A C 1
ATOM 682 O O . TYR A 1 87 ? -0.637 -0.504 -5.194 1.00 93.38 87 TYR A O 1
ATOM 690 N N . ALA A 1 88 ? -2.568 -1.002 -6.208 1.00 92.44 88 ALA A N 1
ATOM 691 C CA . ALA A 1 88 ? -3.225 0.242 -5.837 1.00 92.44 88 ALA A CA 1
ATOM 692 C C . ALA A 1 88 ? -3.673 0.219 -4.367 1.00 92.44 88 ALA A C 1
ATOM 694 O O . ALA A 1 88 ? -4.220 -0.777 -3.887 1.00 92.44 88 ALA A O 1
ATOM 695 N N . LEU A 1 89 ? -3.497 1.347 -3.677 1.00 91.19 89 LEU A N 1
ATOM 696 C CA . LEU A 1 89 ? -3.958 1.555 -2.297 1.00 91.19 89 LEU A CA 1
ATOM 697 C C . LEU A 1 89 ? -5.353 2.196 -2.237 1.00 91.19 89 LEU A C 1
ATOM 699 O O . LEU A 1 89 ? -5.872 2.479 -1.163 1.00 91.19 89 LEU A O 1
ATOM 703 N N . SER A 1 90 ? -5.999 2.387 -3.391 1.00 89.06 90 SER A N 1
ATOM 704 C CA . SER A 1 90 ? -7.269 3.107 -3.525 1.00 89.06 90 SER A CA 1
ATOM 705 C C . SER A 1 90 ? -8.457 2.465 -2.803 1.00 89.06 90 SER A C 1
ATOM 707 O O . SER A 1 90 ? -9.506 3.095 -2.689 1.00 89.06 90 SER A O 1
ATOM 709 N N . ARG A 1 91 ? -8.325 1.210 -2.360 1.00 89.88 91 ARG A N 1
ATOM 710 C CA . ARG A 1 91 ? -9.340 0.492 -1.574 1.00 89.88 91 ARG A CA 1
ATOM 711 C C . ARG A 1 91 ? -9.291 0.837 -0.084 1.00 89.88 91 ARG A C 1
ATOM 713 O O . ARG A 1 91 ? -10.278 0.620 0.609 1.00 89.88 91 ARG A O 1
ATOM 720 N N . ILE A 1 92 ? -8.199 1.432 0.389 1.00 89.19 92 ILE A N 1
ATOM 721 C CA . ILE A 1 92 ? -8.080 1.969 1.745 1.00 89.19 92 ILE A CA 1
ATOM 722 C C . ILE A 1 92 ? -8.636 3.396 1.717 1.00 89.19 92 ILE A C 1
ATOM 724 O O . ILE A 1 92 ? -7.905 4.380 1.621 1.00 89.19 92 ILE A O 1
ATOM 728 N N . SER A 1 93 ? -9.965 3.499 1.693 1.00 87.38 93 SER A N 1
ATOM 729 C CA . SER A 1 93 ? -10.666 4.784 1.753 1.00 87.38 93 SER A CA 1
ATOM 730 C C . SER A 1 93 ? -10.505 5.431 3.132 1.00 87.38 93 SER A C 1
ATOM 732 O O . SER A 1 93 ? -10.099 4.775 4.087 1.00 87.38 93 SER A O 1
ATOM 734 N N . SER A 1 94 ? -10.888 6.703 3.273 1.00 86.56 94 SER A N 1
ATOM 735 C CA . SER A 1 94 ? -10.915 7.376 4.581 1.00 86.56 94 SER A CA 1
ATOM 736 C C . SER A 1 94 ? -11.771 6.640 5.621 1.00 86.56 94 SER A C 1
ATOM 738 O O . SER A 1 94 ? -11.479 6.704 6.809 1.00 86.56 94 SER A O 1
ATOM 740 N N . GLU A 1 95 ? -12.803 5.921 5.179 1.00 87.19 95 GLU A N 1
ATOM 741 C CA . GLU A 1 95 ? -13.655 5.101 6.043 1.00 87.19 95 GLU A CA 1
ATOM 742 C C . GLU A 1 95 ? -12.912 3.860 6.553 1.00 87.19 95 GLU A C 1
ATOM 744 O O . GLU A 1 95 ? -12.861 3.618 7.756 1.00 87.19 95 GLU A O 1
ATOM 749 N N . VAL A 1 96 ? -12.260 3.113 5.655 1.00 88.00 96 VAL A N 1
ATOM 750 C CA . VAL A 1 96 ? -11.432 1.954 6.030 1.00 88.00 96 VAL A CA 1
ATOM 751 C C . VAL A 1 96 ? -10.261 2.398 6.907 1.00 88.00 96 VAL A C 1
ATOM 753 O O . VAL A 1 96 ? -9.982 1.779 7.928 1.00 88.00 96 VAL A O 1
ATOM 756 N N . ALA A 1 97 ? -9.626 3.517 6.556 1.00 87.19 97 ALA A N 1
ATOM 757 C CA . ALA A 1 97 ? -8.562 4.142 7.328 1.00 87.19 97 ALA A CA 1
ATOM 758 C C . ALA A 1 97 ? -9.006 4.511 8.751 1.00 87.19 97 ALA A C 1
ATOM 760 O O . ALA A 1 97 ? -8.247 4.309 9.694 1.00 87.19 97 ALA A O 1
ATOM 761 N N . GLY A 1 98 ? -10.236 5.009 8.920 1.00 86.81 98 GLY A N 1
ATOM 762 C CA . GLY A 1 98 ? -10.818 5.312 10.231 1.00 86.81 98 GLY A CA 1
ATOM 763 C C . GLY A 1 98 ? -11.033 4.074 11.105 1.00 86.81 98 GLY A C 1
ATOM 764 O O . GLY A 1 98 ? -10.933 4.164 12.331 1.00 86.81 98 GLY A O 1
ATOM 765 N N . ARG A 1 99 ? -11.257 2.913 10.482 1.00 89.06 99 ARG A N 1
ATOM 766 C CA . ARG A 1 99 ? -11.438 1.612 11.146 1.00 89.06 99 ARG A CA 1
ATOM 767 C C . ARG A 1 99 ? -10.138 0.870 11.440 1.00 89.06 99 ARG A C 1
ATOM 769 O O . ARG A 1 99 ? -10.180 -0.140 12.136 1.00 89.06 99 ARG A O 1
ATOM 776 N N . LEU A 1 100 ? -8.992 1.348 10.957 1.00 88.94 100 LEU A N 1
ATOM 777 C CA . LEU A 1 100 ? -7.709 0.743 11.303 1.00 88.94 100 LEU A CA 1
ATOM 778 C C . LEU A 1 100 ? -7.373 0.983 12.792 1.00 88.94 100 LEU A C 1
ATOM 780 O O . LEU A 1 100 ? -7.630 2.073 13.309 1.00 88.94 100 LEU A O 1
ATOM 784 N N . PRO A 1 101 ? -6.782 -0.003 13.487 1.00 88.44 101 PRO A N 1
ATOM 785 C CA . PRO A 1 101 ? -6.287 0.161 14.850 1.00 88.44 101 PRO A CA 1
ATOM 786 C C . PRO A 1 101 ? -5.115 1.151 14.921 1.00 88.44 101 PRO A C 1
ATOM 788 O O . PRO A 1 101 ? -4.365 1.331 13.959 1.00 88.44 101 PRO A O 1
ATOM 791 N N . THR A 1 102 ? -4.941 1.774 16.088 1.00 87.94 102 THR A N 1
ATOM 792 C CA . THR A 1 102 ? -3.786 2.640 16.405 1.00 87.94 102 THR A CA 1
ATOM 793 C C . THR A 1 102 ? -2.659 1.844 17.079 1.00 87.94 102 THR A C 1
ATOM 795 O O . THR A 1 102 ? -1.474 2.127 16.915 1.00 87.94 102 THR A O 1
ATOM 798 N N . ASP A 1 103 ? -3.028 0.806 17.824 1.00 85.62 103 ASP A N 1
ATOM 799 C CA . ASP A 1 103 ? -2.170 -0.009 18.688 1.00 85.62 103 ASP A CA 1
ATOM 800 C C . ASP A 1 103 ? -1.734 -1.347 18.060 1.00 85.62 103 ASP A C 1
ATOM 802 O O . ASP A 1 103 ? -0.884 -2.046 18.616 1.00 85.62 103 ASP A O 1
ATOM 806 N N . ALA A 1 104 ? -2.251 -1.684 16.877 1.00 87.06 104 ALA A N 1
ATOM 807 C CA . ALA A 1 104 ? -1.903 -2.892 16.133 1.00 87.06 104 ALA A CA 1
ATOM 808 C C . ALA A 1 104 ? -1.654 -2.585 14.649 1.00 87.06 104 ALA A C 1
ATOM 810 O O . ALA A 1 104 ? -2.135 -1.589 14.120 1.00 87.06 104 ALA A O 1
ATOM 811 N N . TRP A 1 105 ? -0.895 -3.450 13.980 1.00 90.00 105 TRP A N 1
ATOM 812 C CA . TRP A 1 105 ? -0.687 -3.415 12.539 1.00 90.00 105 TRP A CA 1
ATOM 813 C C . TRP A 1 105 ? -1.657 -4.369 11.850 1.00 90.00 105 TRP A C 1
ATOM 815 O O . TRP A 1 105 ? -1.779 -5.529 12.243 1.00 90.00 105 TRP A O 1
ATOM 825 N N . VAL A 1 106 ? -2.300 -3.888 10.791 1.00 91.44 106 VAL A N 1
ATOM 826 C CA . VAL A 1 106 ? -3.167 -4.691 9.925 1.00 91.44 106 VAL A CA 1
ATOM 827 C C . VAL A 1 106 ? -2.402 -5.052 8.665 1.00 91.44 106 VAL A C 1
ATOM 829 O O . VAL A 1 106 ? -1.889 -4.172 7.974 1.00 91.44 106 VAL A O 1
ATOM 832 N N . GLU A 1 107 ? -2.319 -6.345 8.365 1.00 92.31 107 GLU A N 1
ATOM 833 C CA . GLU A 1 107 ? -1.722 -6.839 7.127 1.00 92.31 107 GLU A CA 1
ATOM 834 C C . GLU A 1 107 ? -2.679 -6.601 5.953 1.00 92.31 107 GLU A C 1
ATOM 836 O O . GLU A 1 107 ? -3.827 -7.048 5.956 1.00 92.31 107 GLU A O 1
ATOM 841 N N . LEU A 1 108 ? -2.203 -5.897 4.931 1.00 92.25 108 LEU A N 1
ATOM 842 C CA . LEU A 1 108 ? -2.949 -5.660 3.707 1.00 92.25 108 LEU A CA 1
ATOM 843 C C . LEU A 1 108 ? -2.781 -6.848 2.763 1.00 92.25 108 LEU A C 1
ATOM 845 O O . LEU A 1 108 ? -1.667 -7.195 2.368 1.00 92.25 108 LEU A O 1
ATOM 849 N N . LYS A 1 109 ? -3.902 -7.433 2.342 1.00 91.25 109 LYS A N 1
ATOM 850 C CA . LYS A 1 109 ? -3.907 -8.605 1.466 1.00 91.25 109 LYS A CA 1
ATOM 851 C C . LYS A 1 109 ? -3.947 -8.172 -0.006 1.00 91.25 109 LYS A C 1
ATOM 853 O O . LYS A 1 109 ? -4.743 -7.294 -0.362 1.00 91.25 109 LYS A O 1
ATOM 858 N N . PRO A 1 110 ? -3.117 -8.769 -0.882 1.00 91.44 110 PRO A N 1
ATOM 859 C CA . PRO A 1 110 ? -3.188 -8.515 -2.311 1.00 91.44 110 PRO A CA 1
ATOM 860 C C . PRO A 1 110 ? -4.460 -9.135 -2.896 1.00 91.44 110 PRO A C 1
ATOM 862 O O . PRO A 1 110 ? -4.705 -10.333 -2.764 1.00 91.44 110 PRO A O 1
ATOM 865 N N . GLN A 1 111 ? -5.250 -8.327 -3.592 1.00 91.19 111 GLN A N 1
ATOM 866 C CA . GLN A 1 111 ? -6.472 -8.752 -4.267 1.00 91.19 111 GLN A CA 1
ATOM 867 C C . GLN A 1 111 ? -6.412 -8.355 -5.740 1.00 91.19 111 GLN A C 1
ATOM 869 O O . GLN A 1 111 ? -5.971 -7.258 -6.075 1.00 91.19 111 GLN A O 1
ATOM 874 N N . THR A 1 112 ? -6.845 -9.246 -6.632 1.00 91.56 112 THR A N 1
ATOM 875 C CA . THR A 1 112 ? -6.933 -8.948 -8.068 1.00 91.56 112 THR A CA 1
ATOM 876 C C . THR A 1 112 ? -8.392 -8.898 -8.495 1.00 91.56 112 THR A C 1
ATOM 878 O O . THR A 1 112 ? -9.116 -9.874 -8.326 1.00 91.56 112 THR A O 1
ATOM 881 N N . GLU A 1 113 ? -8.813 -7.780 -9.079 1.00 89.25 113 GLU A N 1
ATOM 882 C CA . GLU A 1 113 ? -10.167 -7.580 -9.595 1.00 89.25 113 GLU A CA 1
ATOM 883 C C . GLU A 1 113 ? -10.088 -6.962 -10.989 1.00 89.25 113 GLU A C 1
ATOM 885 O O . GLU A 1 113 ? -9.395 -5.968 -11.190 1.00 89.25 113 GLU A O 1
ATOM 890 N N . TYR A 1 114 ? -10.783 -7.548 -11.968 1.00 89.88 114 TYR A N 1
ATOM 891 C CA . TYR A 1 114 ? -10.827 -7.042 -13.350 1.00 89.88 114 TYR A CA 1
ATOM 892 C C . TYR A 1 114 ? -9.439 -6.791 -13.983 1.00 89.88 114 TYR A C 1
ATOM 894 O O . TYR A 1 114 ? -9.278 -5.902 -14.814 1.00 89.88 114 TYR A O 1
ATOM 902 N N . GLY A 1 115 ? -8.420 -7.559 -13.575 1.00 87.19 115 GLY A N 1
ATOM 903 C CA . GLY A 1 115 ? -7.033 -7.401 -14.035 1.00 87.19 115 GLY A CA 1
ATOM 904 C C . GLY A 1 115 ? -6.215 -6.335 -13.293 1.00 87.19 115 GLY A C 1
ATOM 905 O O . GLY A 1 115 ? -5.018 -6.209 -13.543 1.00 87.19 115 GLY A O 1
ATOM 906 N N . PHE A 1 116 ? -6.817 -5.609 -12.351 1.00 88.62 116 PHE A N 1
ATOM 907 C CA . PHE A 1 116 ? -6.140 -4.650 -11.482 1.00 88.62 116 PHE A CA 1
ATOM 908 C C . PHE A 1 116 ? -5.782 -5.290 -10.144 1.00 88.62 116 PHE A C 1
ATOM 910 O O . PHE A 1 116 ? -6.540 -6.101 -9.615 1.00 88.62 116 PHE A O 1
ATOM 917 N N . ARG A 1 117 ? -4.628 -4.913 -9.587 1.00 92.75 117 ARG A N 1
ATOM 918 C CA . ARG A 1 117 ? -4.160 -5.394 -8.284 1.00 92.75 117 ARG A CA 1
ATOM 919 C C . ARG A 1 117 ? -4.334 -4.309 -7.236 1.00 92.75 117 ARG A C 1
ATOM 921 O O . ARG A 1 117 ? -3.943 -3.163 -7.453 1.00 92.75 117 ARG A O 1
ATOM 928 N N . TYR A 1 118 ? -4.866 -4.696 -6.093 1.00 93.38 118 TYR A N 1
ATOM 929 C CA . TYR A 1 118 ? -5.142 -3.834 -4.957 1.00 93.38 118 TYR A CA 1
ATOM 930 C C . TYR A 1 118 ? -4.513 -4.418 -3.701 1.00 93.38 118 TYR A C 1
ATOM 932 O O . TYR A 1 118 ? -4.334 -5.631 -3.603 1.00 93.38 118 TYR A O 1
ATOM 940 N N . LEU A 1 119 ? -4.209 -3.554 -2.741 1.00 92.38 119 LEU A N 1
ATOM 941 C CA . LEU A 1 119 ? -3.982 -3.956 -1.358 1.00 92.38 119 LEU A CA 1
ATOM 942 C C . LEU A 1 119 ? -5.195 -3.536 -0.539 1.00 92.38 119 LEU A C 1
ATOM 944 O O . LEU A 1 119 ? -5.601 -2.370 -0.574 1.00 92.38 119 LEU A O 1
ATOM 948 N N . VAL A 1 120 ? -5.790 -4.502 0.153 1.00 92.31 120 VAL A N 1
ATOM 949 C CA . VAL A 1 120 ? -7.044 -4.322 0.886 1.00 92.31 120 VAL A CA 1
ATOM 950 C C . VAL A 1 120 ? -6.833 -4.717 2.339 1.00 92.31 120 VAL A C 1
ATOM 952 O O . VAL A 1 120 ? -6.205 -5.735 2.626 1.00 92.31 120 VAL A O 1
ATOM 955 N N . ALA A 1 121 ? -7.350 -3.897 3.254 1.00 91.62 121 ALA A N 1
ATOM 956 C CA . ALA A 1 121 ? -7.403 -4.250 4.663 1.00 91.62 121 ALA A CA 1
ATOM 957 C C . ALA A 1 121 ? -8.533 -5.277 4.870 1.00 91.62 121 ALA A C 1
ATOM 959 O O . ALA A 1 121 ? -9.671 -4.985 4.490 1.00 91.62 121 ALA A O 1
ATOM 960 N N . PRO A 1 122 ? -8.248 -6.472 5.410 1.00 88.94 122 PRO A N 1
ATOM 961 C CA . PRO A 1 122 ? -9.274 -7.475 5.668 1.00 88.94 122 PRO A CA 1
ATOM 962 C C . PRO A 1 122 ? -10.263 -6.968 6.723 1.00 88.94 122 PRO A C 1
ATOM 964 O O . PRO A 1 122 ? -9.857 -6.438 7.754 1.00 88.94 122 PRO A O 1
ATOM 967 N N . GLU A 1 123 ? -11.564 -7.141 6.473 1.00 86.06 123 GLU A N 1
ATOM 968 C CA . GLU A 1 123 ? -12.612 -6.608 7.356 1.00 86.06 123 GLU A CA 1
ATOM 969 C C . GLU A 1 123 ? -12.559 -7.196 8.772 1.00 86.06 123 GLU A C 1
ATOM 971 O O . GLU A 1 123 ? -12.923 -6.512 9.722 1.00 86.06 123 GLU A O 1
ATOM 976 N N . GLU A 1 124 ? -12.052 -8.423 8.923 1.00 85.62 124 GLU A N 1
ATOM 977 C CA . GLU A 1 124 ? -11.880 -9.100 10.215 1.00 85.62 124 GLU A CA 1
ATOM 978 C C . GLU A 1 124 ? -10.888 -8.412 11.169 1.00 85.62 124 GLU A C 1
ATOM 980 O O . GLU A 1 124 ? -10.986 -8.593 12.383 1.00 85.62 124 GLU A O 1
ATOM 985 N N . ASP A 1 125 ? -9.948 -7.629 10.633 1.00 83.81 125 ASP A N 1
ATOM 986 C CA . ASP A 1 125 ? -8.922 -6.919 11.405 1.00 83.81 125 ASP A CA 1
ATOM 987 C C . ASP A 1 125 ? -9.247 -5.417 11.554 1.00 83.81 125 ASP A C 1
ATOM 989 O O . ASP A 1 125 ? -8.479 -4.658 12.154 1.00 83.81 125 ASP A O 1
ATOM 993 N N . LEU A 1 126 ? -10.387 -4.971 11.012 1.00 85.50 126 LEU A N 1
ATOM 994 C CA . LEU A 1 126 ? -10.894 -3.611 11.168 1.00 85.50 126 LEU A CA 1
ATOM 995 C C . LEU A 1 126 ? -11.733 -3.493 12.442 1.00 85.50 126 LEU A C 1
ATOM 997 O O . LEU A 1 126 ? -12.519 -4.370 12.789 1.00 85.50 126 LEU A O 1
ATOM 1001 N N . ILE A 1 127 ? -11.612 -2.360 13.130 1.00 82.88 127 ILE A N 1
ATOM 1002 C CA . ILE A 1 127 ? -12.426 -2.060 14.305 1.00 82.88 127 ILE A CA 1
ATOM 1003 C C . ILE A 1 127 ? -13.813 -1.605 13.834 1.00 82.88 127 ILE A C 1
ATOM 1005 O O . ILE A 1 127 ? -13.966 -0.571 13.171 1.00 82.88 127 ILE A O 1
ATOM 1009 N N . ASP A 1 128 ? -14.846 -2.362 14.201 1.00 64.12 128 ASP A N 1
ATOM 1010 C CA . ASP A 1 128 ? -16.236 -1.934 14.060 1.00 64.12 128 ASP A CA 1
ATOM 1011 C C . ASP A 1 128 ? -16.495 -0.731 14.975 1.00 64.12 128 ASP A C 1
ATOM 1013 O O . ASP A 1 128 ? -16.427 -0.828 16.199 1.00 64.12 128 ASP A O 1
ATOM 1017 N N . GLY A 1 129 ? -16.744 0.434 14.372 1.00 59.62 129 GLY A N 1
ATOM 1018 C CA . GLY A 1 129 ? -16.937 1.698 15.095 1.00 59.62 129 GLY A CA 1
ATOM 1019 C C . GLY A 1 129 ? -15.836 2.742 14.892 1.00 59.62 129 GLY A C 1
ATOM 1020 O O . GLY A 1 129 ? -15.844 3.771 15.569 1.00 59.62 129 GLY A O 1
ATOM 1021 N N . GLY A 1 130 ? -14.910 2.524 13.954 1.00 52.06 130 GLY A N 1
ATOM 1022 C CA . GLY A 1 130 ? -13.870 3.484 13.573 1.00 52.06 130 GLY A CA 1
ATOM 1023 C C . GLY A 1 130 ? -14.369 4.700 12.794 1.00 52.06 130 GLY A C 1
ATOM 1024 O O . GLY A 1 130 ? -14.015 4.885 11.636 1.00 52.06 130 GLY A O 1
ATOM 1025 N N . LEU A 1 131 ? -15.214 5.492 13.447 1.00 48.72 131 LEU A N 1
ATOM 1026 C CA . LEU A 1 131 ? -15.406 6.937 13.355 1.00 48.72 131 LEU A CA 1
ATOM 1027 C C . LEU A 1 131 ? -16.547 7.234 14.334 1.00 48.72 131 LEU A C 1
ATOM 1029 O O . LEU A 1 131 ? -17.720 7.122 13.990 1.00 48.72 131 LEU A O 1
ATOM 1033 N N . SER A 1 132 ? -16.207 7.645 15.558 1.00 41.66 132 SER A N 1
ATOM 1034 C CA . SER A 1 132 ? -17.046 8.653 16.197 1.00 41.66 132 SER A CA 1
ATOM 1035 C C . SER A 1 132 ? -16.893 9.876 15.290 1.00 41.66 132 SER A C 1
ATOM 1037 O O . SER A 1 132 ? -15.771 10.392 15.196 1.00 41.66 132 SER A O 1
ATOM 1039 N N . PRO A 1 133 ? -17.913 10.268 14.502 1.00 44.31 133 PRO A N 1
ATOM 1040 C CA . PRO A 1 133 ? -17.803 11.470 13.697 1.00 44.31 133 PRO A CA 1
ATOM 1041 C C . PRO A 1 133 ? -17.456 12.593 14.665 1.00 44.31 133 PRO A C 1
ATOM 1043 O O . PRO A 1 133 ? -18.059 12.685 15.736 1.00 44.31 133 PRO A O 1
ATOM 1046 N N . ALA A 1 134 ? -16.455 13.403 14.321 1.00 41.03 134 ALA A N 1
ATOM 1047 C CA . ALA A 1 134 ? -16.202 14.645 15.027 1.00 41.03 134 ALA A CA 1
ATOM 1048 C C . ALA A 1 134 ? -17.558 15.325 15.228 1.00 41.03 134 ALA A C 1
ATOM 1050 O O . ALA A 1 134 ? -18.234 15.662 14.253 1.00 41.03 134 ALA A O 1
ATOM 1051 N N . ALA A 1 135 ? -17.997 15.405 16.485 1.00 38.12 135 ALA A N 1
ATOM 1052 C CA . ALA A 1 135 ? -19.221 16.079 16.837 1.00 38.12 135 ALA A CA 1
ATOM 1053 C C . ALA A 1 135 ? -19.036 17.519 16.370 1.00 38.12 135 ALA A C 1
ATOM 1055 O O . ALA A 1 135 ? -18.314 18.301 16.987 1.00 38.12 135 ALA A O 1
ATOM 1056 N N . VAL A 1 136 ? -19.663 17.862 15.246 1.00 43.53 136 VAL A N 1
ATOM 1057 C CA . VAL A 1 136 ? -20.047 19.238 14.994 1.00 43.53 136 VAL A CA 1
ATOM 1058 C C . VAL A 1 136 ? -20.982 19.543 16.151 1.00 43.53 136 VAL A C 1
ATOM 1060 O O . VAL A 1 136 ? -22.138 19.123 16.154 1.00 43.53 136 VAL A O 1
ATOM 1063 N N . VAL A 1 137 ? -20.441 20.172 17.194 1.00 37.62 137 VAL A N 1
ATOM 1064 C CA . VAL A 1 137 ? -21.233 20.808 18.236 1.00 37.62 137 VAL A CA 1
ATOM 1065 C C . VAL A 1 137 ? -21.984 21.914 17.510 1.00 37.62 137 VAL A C 1
ATOM 1067 O O . VAL A 1 137 ? -21.495 23.028 17.346 1.00 37.62 137 VAL A O 1
ATOM 1070 N N . VAL A 1 138 ? -23.145 21.563 16.960 1.00 43.22 138 VAL A N 1
ATOM 1071 C CA . VAL A 1 138 ? -24.163 22.540 16.617 1.00 43.22 138 VAL A CA 1
ATOM 1072 C C . VAL A 1 138 ? -24.636 23.036 17.966 1.00 43.22 138 VAL A C 1
ATOM 1074 O O . VAL A 1 138 ? -25.402 22.360 18.647 1.00 43.22 138 VAL A O 1
ATOM 1077 N N . ASP A 1 139 ? -24.077 24.163 18.384 1.00 37.66 139 ASP A N 1
ATOM 1078 C CA . ASP A 1 139 ? -24.538 24.905 19.542 1.00 37.66 139 ASP A CA 1
ATOM 1079 C C . ASP A 1 139 ? -26.057 25.134 19.377 1.00 37.66 139 ASP A C 1
ATOM 1081 O O . ASP A 1 139 ? -26.476 25.778 18.406 1.00 37.66 139 ASP A O 1
ATOM 1085 N N . PRO A 1 140 ? -26.921 24.544 20.224 1.00 42.25 140 PRO A N 1
ATOM 1086 C CA . PRO A 1 140 ? -28.365 24.653 20.051 1.00 42.25 140 PRO A CA 1
ATOM 1087 C C . PRO A 1 140 ? -28.916 26.031 20.466 1.00 42.25 140 PRO A C 1
ATOM 1089 O O . PRO A 1 140 ? -30.132 26.230 20.447 1.00 42.25 140 PRO A O 1
ATOM 1092 N N . GLU A 1 141 ? -28.067 27.014 20.788 1.00 41.12 141 GLU A N 1
ATOM 1093 C CA . GLU A 1 141 ? -28.487 28.323 21.297 1.00 41.12 141 GLU A CA 1
ATOM 1094 C C . GLU A 1 141 ? -28.438 29.461 20.255 1.00 41.12 141 GLU A C 1
ATOM 1096 O O . GLU A 1 141 ? -28.137 30.611 20.560 1.00 41.12 141 GLU A O 1
ATOM 1101 N N . ALA A 1 142 ? -28.802 29.184 18.999 1.00 41.53 142 ALA A N 1
ATOM 1102 C CA . ALA A 1 142 ? -29.019 30.230 17.984 1.00 41.53 142 ALA A CA 1
ATOM 1103 C C . ALA A 1 142 ? -30.452 30.263 17.412 1.00 41.53 142 ALA A C 1
ATOM 1105 O O . ALA A 1 142 ? -30.729 30.986 16.457 1.00 41.53 142 ALA A O 1
ATOM 1106 N N . ALA A 1 143 ? -31.402 29.535 18.010 1.00 44.69 143 ALA A N 1
ATOM 1107 C CA . ALA A 1 143 ? -32.787 29.449 17.529 1.00 44.69 143 ALA A CA 1
ATOM 1108 C C . ALA A 1 143 ? -33.727 30.573 18.023 1.00 44.69 143 ALA A C 1
ATOM 1110 O O . ALA A 1 143 ? -34.947 30.422 17.956 1.00 44.69 143 ALA A O 1
ATOM 1111 N N . ARG A 1 144 ? -33.218 31.702 18.541 1.00 47.56 144 ARG A N 1
ATOM 1112 C CA . ARG A 1 144 ? -34.071 32.812 19.017 1.00 47.56 144 ARG A CA 1
ATOM 1113 C C . ARG A 1 144 ? -33.460 34.195 18.826 1.00 47.56 144 ARG A C 1
ATOM 1115 O O . ARG A 1 144 ? -33.272 34.914 19.801 1.00 47.56 144 ARG A O 1
ATOM 1122 N N . ARG A 1 145 ? -33.209 34.620 17.587 1.00 43.22 145 ARG A N 1
ATOM 1123 C CA . ARG A 1 145 ? -33.162 36.060 17.277 1.00 43.22 145 ARG A CA 1
ATOM 1124 C C . ARG A 1 145 ? -33.895 36.353 15.975 1.00 43.22 145 ARG A C 1
ATOM 1126 O O . ARG A 1 145 ? -33.451 36.018 14.886 1.00 43.22 145 ARG A O 1
ATOM 1133 N N . THR A 1 146 ? -35.064 36.951 16.158 1.00 48.50 146 THR A N 1
ATOM 1134 C CA . THR A 1 146 ? -35.912 37.627 15.178 1.00 48.50 146 THR A CA 1
ATOM 1135 C C . THR A 1 146 ? -35.067 38.448 14.194 1.00 48.50 146 THR A C 1
ATOM 1137 O O . THR A 1 146 ? -34.206 39.199 14.656 1.00 48.50 146 THR A O 1
ATOM 1140 N N . PRO A 1 147 ? -35.288 38.368 12.871 1.00 48.72 147 PRO A N 1
ATOM 1141 C CA . PRO A 1 147 ? -34.580 39.233 11.935 1.00 48.72 147 PRO A CA 1
ATOM 1142 C C . PRO A 1 147 ? -35.140 40.667 12.000 1.00 48.72 147 PRO A C 1
ATOM 1144 O O . PRO A 1 147 ? -36.349 40.848 11.830 1.00 48.72 147 PRO A O 1
ATOM 1147 N N . PRO A 1 148 ? -34.307 41.703 12.221 1.00 39.91 148 PRO A N 1
ATOM 1148 C CA . PRO A 1 148 ? -34.682 43.074 11.916 1.00 39.91 148 PRO A CA 1
ATOM 1149 C C . PRO A 1 148 ? -34.662 43.289 10.397 1.00 39.91 148 PRO A C 1
ATOM 1151 O O . PRO A 1 148 ? -33.745 42.883 9.685 1.00 39.91 148 PRO A O 1
ATOM 1154 N N . GLN A 1 149 ? -35.728 43.916 9.922 1.00 50.38 149 GLN A N 1
ATOM 1155 C CA . GLN A 1 149 ? -35.987 44.334 8.551 1.00 50.38 149 GLN A CA 1
ATOM 1156 C C . GLN A 1 149 ? -34.930 45.351 8.068 1.00 50.38 149 GLN A C 1
ATOM 1158 O O . GLN A 1 149 ? -34.734 46.353 8.755 1.00 50.38 149 GLN A O 1
ATOM 1163 N N . PRO A 1 150 ? -34.289 45.167 6.897 1.00 41.62 150 PRO A N 1
ATOM 1164 C CA . PRO A 1 150 ? -33.557 46.242 6.233 1.00 41.62 150 PRO A CA 1
ATOM 1165 C C . PRO A 1 150 ? -34.407 46.929 5.160 1.00 41.62 150 PRO A C 1
ATOM 1167 O O . PRO A 1 150 ? -35.224 46.316 4.471 1.00 41.62 150 PRO A O 1
ATOM 1170 N N . GLU A 1 151 ? -34.186 48.232 5.066 1.00 43.22 151 GLU A N 1
ATOM 1171 C CA . GLU A 1 151 ? -34.891 49.235 4.281 1.00 43.22 151 GLU A CA 1
ATOM 1172 C C . GLU A 1 151 ? -34.889 49.014 2.758 1.00 43.22 151 GLU A C 1
ATOM 1174 O O . GLU A 1 151 ? -34.010 48.388 2.166 1.00 43.22 151 GLU A O 1
ATOM 1179 N N . ARG A 1 152 ? -35.908 49.604 2.118 1.00 46.22 152 ARG A N 1
ATOM 1180 C CA . ARG A 1 152 ? -36.086 49.720 0.666 1.00 46.22 152 ARG A CA 1
ATOM 1181 C C . ARG A 1 152 ? -34.906 50.452 0.011 1.00 46.22 152 ARG A C 1
ATOM 1183 O O . ARG A 1 152 ? -34.828 51.674 0.083 1.00 46.22 152 ARG A O 1
ATOM 1190 N N . GLY A 1 153 ? -34.086 49.719 -0.736 1.00 40.38 153 GLY A N 1
ATOM 1191 C CA . GLY A 1 153 ? -33.299 50.245 -1.859 1.00 40.38 153 GLY A CA 1
ATOM 1192 C C . GLY A 1 153 ? -33.972 49.911 -3.205 1.00 40.38 153 GLY A C 1
ATOM 1193 O O . GLY A 1 153 ? -34.693 48.913 -3.282 1.00 40.38 153 GLY A O 1
ATOM 1194 N N . PRO A 1 154 ? -33.804 50.732 -4.260 1.00 50.78 154 PRO A N 1
ATOM 1195 C CA . PRO A 1 154 ? -34.480 50.548 -5.549 1.00 50.78 154 PRO A CA 1
ATOM 1196 C C . PRO A 1 154 ? -33.961 49.309 -6.312 1.00 50.78 154 PRO A C 1
ATOM 1198 O O . PRO A 1 154 ? -32.824 48.889 -6.095 1.00 50.78 154 PRO A O 1
ATOM 1201 N N . PRO A 1 155 ? -34.775 48.696 -7.197 1.00 54.06 155 PRO A N 1
ATOM 1202 C CA . PRO A 1 155 ? -34.529 47.340 -7.682 1.00 54.06 155 PRO A CA 1
ATOM 1203 C C . PRO A 1 155 ? -33.469 47.294 -8.795 1.00 54.06 155 PRO A C 1
ATOM 1205 O O . PRO A 1 155 ? -33.601 48.020 -9.782 1.00 54.06 155 PRO A O 1
ATOM 1208 N N . PRO A 1 156 ? -32.479 46.387 -8.736 1.00 48.62 156 PRO A N 1
ATOM 1209 C CA . PRO A 1 156 ? -31.802 45.906 -9.931 1.00 48.62 156 PRO A CA 1
ATOM 1210 C C . PRO A 1 156 ? -32.610 44.784 -10.608 1.00 48.62 156 PRO A C 1
ATOM 1212 O O . PRO A 1 156 ? -33.371 44.045 -9.984 1.00 48.62 156 PRO A O 1
ATOM 1215 N N . ALA A 1 157 ? -32.479 44.731 -11.930 1.00 49.16 157 ALA A N 1
ATOM 1216 C CA . ALA A 1 157 ? -33.340 44.035 -12.877 1.00 49.16 157 ALA A CA 1
ATOM 1217 C C . ALA A 1 157 ? -33.364 42.494 -12.769 1.00 49.16 157 ALA A C 1
ATOM 1219 O O . ALA A 1 157 ? -32.449 41.858 -12.254 1.00 49.16 157 ALA A O 1
ATOM 1220 N N . LYS A 1 158 ? -34.441 41.918 -13.327 1.00 51.47 158 LYS A N 1
ATOM 1221 C CA . LYS A 1 158 ? -34.722 40.481 -13.511 1.00 51.47 158 LYS A CA 1
ATOM 1222 C C . LYS A 1 158 ? -33.468 39.651 -13.864 1.00 51.47 158 LYS A C 1
ATOM 1224 O O . LYS A 1 158 ? -32.790 40.006 -14.828 1.00 51.47 158 LYS A O 1
ATOM 1229 N N . PRO A 1 159 ? -33.217 38.499 -13.212 1.00 44.47 159 PRO A N 1
ATOM 1230 C CA . PRO A 1 159 ? -32.245 37.537 -13.714 1.00 44.47 159 PRO A CA 1
ATOM 1231 C C . PRO A 1 159 ? -32.797 36.849 -14.974 1.00 44.47 159 PRO A C 1
ATOM 1233 O O . PRO A 1 159 ? -33.901 36.301 -14.974 1.00 44.47 159 PRO A O 1
ATOM 1236 N N . ALA A 1 160 ? -32.035 36.924 -16.064 1.00 53.69 160 ALA A N 1
ATOM 1237 C CA . ALA A 1 160 ? -32.288 36.180 -17.293 1.00 53.69 160 ALA A CA 1
ATOM 1238 C C . ALA A 1 160 ? -32.001 34.672 -17.092 1.00 53.69 160 ALA A C 1
ATOM 1240 O O . ALA A 1 160 ? -31.205 34.319 -16.220 1.00 53.69 160 ALA A O 1
ATOM 1241 N N . PRO A 1 161 ? -32.613 33.771 -17.886 1.00 50.28 161 PRO A N 1
ATOM 1242 C CA . PRO A 1 161 ? -32.360 32.334 -17.798 1.00 50.28 161 PRO A CA 1
ATOM 1243 C C . PRO A 1 161 ? -30.923 32.003 -18.227 1.00 50.28 161 PRO A C 1
ATOM 1245 O O . PRO A 1 161 ? -30.453 32.492 -19.254 1.00 50.28 161 PRO A O 1
ATOM 1248 N N . CYS A 1 162 ? -30.241 31.150 -17.459 1.00 41.94 162 CYS A N 1
ATOM 1249 C CA . CYS A 1 162 ? -28.926 30.610 -17.806 1.00 41.94 162 CYS A CA 1
ATOM 1250 C C . CYS A 1 162 ? -28.968 29.877 -19.164 1.00 41.94 162 CYS A C 1
ATOM 1252 O O . CYS A 1 162 ? -29.832 29.015 -19.347 1.00 41.94 162 CYS A O 1
ATOM 1254 N N . PRO A 1 163 ? -28.040 30.143 -20.101 1.00 59.31 163 PRO A N 1
ATOM 1255 C CA . PRO A 1 163 ? -27.863 29.291 -21.271 1.00 59.31 163 PRO A CA 1
ATOM 1256 C C . PRO A 1 163 ? -27.189 27.955 -20.884 1.00 59.31 163 PRO A C 1
ATOM 1258 O O . PRO A 1 163 ? -26.450 27.904 -19.896 1.00 59.31 163 PRO A O 1
ATOM 1261 N N . PRO A 1 164 ? -27.430 26.863 -21.638 1.00 63.41 164 PRO A N 1
ATOM 1262 C CA . PRO A 1 164 ? -26.784 25.573 -21.400 1.00 63.41 164 PRO A CA 1
ATOM 1263 C C . PRO A 1 164 ? -25.261 25.641 -21.637 1.00 63.41 164 PRO A C 1
ATOM 1265 O O . PRO A 1 164 ? -24.787 26.523 -22.359 1.00 63.41 164 PRO A O 1
ATOM 1268 N N . PRO A 1 165 ? -24.481 24.719 -21.040 1.00 58.69 165 PRO A N 1
ATOM 1269 C CA . PRO A 1 165 ? -23.025 24.734 -21.120 1.00 58.69 165 PRO A CA 1
ATOM 1270 C C . PRO A 1 165 ? -22.537 24.545 -22.562 1.00 58.69 165 PRO A C 1
ATOM 1272 O O . PRO A 1 165 ? -22.962 23.637 -23.275 1.00 58.69 165 PRO A O 1
ATOM 1275 N N . VAL A 1 166 ? -21.624 25.425 -22.971 1.00 56.19 166 VAL A N 1
ATOM 1276 C CA . VAL A 1 166 ? -20.940 25.409 -24.267 1.00 56.19 166 VAL A CA 1
ATOM 1277 C C . VAL A 1 166 ? -20.017 24.187 -24.327 1.00 56.19 166 VAL A C 1
ATOM 1279 O O . VAL A 1 166 ? -19.187 23.988 -23.441 1.00 56.19 166 VAL A O 1
ATOM 1282 N N . ALA A 1 167 ? -20.173 23.360 -25.363 1.00 57.12 167 ALA A N 1
ATOM 1283 C CA . ALA A 1 167 ? -19.286 22.234 -25.645 1.00 57.12 167 ALA A CA 1
ATOM 1284 C C . ALA A 1 167 ? -17.829 22.713 -25.839 1.00 57.12 167 ALA A C 1
ATOM 1286 O O . ALA A 1 167 ? -17.619 23.794 -26.396 1.00 57.12 167 ALA A O 1
ATOM 1287 N N . PRO A 1 168 ? -16.812 21.937 -25.418 1.00 60.88 168 PRO A N 1
ATOM 1288 C CA . PRO A 1 168 ? -15.420 22.291 -25.677 1.00 60.88 168 PRO A CA 1
ATOM 1289 C C . PRO A 1 168 ? -15.155 22.357 -27.193 1.00 60.88 168 PRO A C 1
ATOM 1291 O O . PRO A 1 168 ? -15.764 21.595 -27.952 1.00 60.88 168 PRO A O 1
ATOM 1294 N N . PRO A 1 169 ? -14.262 23.249 -27.661 1.00 55.75 169 PRO A N 1
ATOM 1295 C CA . PRO A 1 169 ? -13.944 23.349 -29.079 1.00 55.75 169 PRO A CA 1
ATOM 1296 C C . PRO A 1 169 ? -13.367 22.025 -29.586 1.00 55.75 169 PRO A C 1
ATOM 1298 O O . PRO A 1 169 ? -12.534 21.398 -28.929 1.00 55.75 169 PRO A O 1
ATOM 1301 N N . ALA A 1 170 ? -13.819 21.608 -30.769 1.00 55.53 170 ALA A N 1
ATOM 1302 C CA . ALA A 1 170 ? -13.307 20.433 -31.455 1.00 55.53 170 ALA A CA 1
ATOM 1303 C C . ALA A 1 170 ? -11.787 20.562 -31.642 1.00 55.53 170 ALA A C 1
ATOM 1305 O O . ALA A 1 170 ? -11.307 21.495 -32.287 1.00 55.53 170 ALA A O 1
ATOM 1306 N N . GLN A 1 171 ? -11.026 19.626 -31.073 1.00 57.28 171 GLN A N 1
ATOM 1307 C CA . GLN A 1 171 ? -9.599 19.513 -31.348 1.00 57.28 171 GLN A CA 1
ATOM 1308 C C . GLN A 1 171 ? -9.427 19.065 -32.800 1.00 57.28 171 GLN A C 1
ATOM 1310 O O . GLN A 1 171 ? -9.775 17.940 -33.160 1.00 57.28 171 GLN A O 1
ATOM 1315 N N . ALA A 1 172 ? -8.903 19.954 -33.642 1.00 58.31 172 ALA A N 1
ATOM 1316 C CA . ALA A 1 172 ? -8.414 19.560 -34.952 1.00 58.31 172 ALA A CA 1
ATOM 1317 C C . ALA A 1 172 ? -7.226 18.593 -34.766 1.00 58.31 172 ALA A C 1
ATOM 1319 O O . ALA A 1 172 ? -6.377 18.844 -33.904 1.00 58.31 172 ALA A O 1
ATOM 1320 N N . PRO A 1 173 ? -7.136 17.498 -35.542 1.00 56.12 173 PRO A N 1
ATOM 1321 C CA . PRO A 1 173 ? -5.961 16.639 -35.513 1.00 56.12 173 PRO A CA 1
ATOM 1322 C C . PRO A 1 173 ? -4.721 17.454 -35.898 1.00 56.12 173 PRO A C 1
ATOM 1324 O O . PRO A 1 173 ? -4.743 18.227 -36.858 1.00 56.12 173 PRO A O 1
ATOM 1327 N N . MET A 1 174 ? -3.645 17.294 -35.124 1.00 47.00 174 MET A N 1
ATOM 1328 C CA . MET A 1 174 ? -2.347 17.902 -35.411 1.00 47.00 174 MET A CA 1
ATOM 1329 C C . MET A 1 174 ? -1.914 17.572 -36.842 1.00 47.00 174 MET A C 1
ATOM 1331 O O . MET A 1 174 ? -1.914 16.415 -37.257 1.00 47.00 174 MET A O 1
ATOM 1335 N N . ASN A 1 175 ? -1.529 18.608 -37.584 1.00 52.31 175 ASN A N 1
ATOM 1336 C CA . ASN A 1 175 ? -0.984 18.485 -38.926 1.00 52.31 175 ASN A CA 1
ATOM 1337 C C . ASN A 1 175 ? 0.415 17.823 -38.834 1.00 52.31 175 ASN A C 1
ATOM 1339 O O . ASN A 1 175 ? 1.299 18.401 -38.194 1.00 52.31 175 ASN A O 1
ATOM 1343 N N . PRO A 1 176 ? 0.651 16.635 -39.426 1.00 53.28 176 PRO A N 1
ATOM 1344 C CA . PRO A 1 176 ? 1.899 15.880 -39.249 1.00 53.28 176 PRO A CA 1
ATOM 1345 C C . PRO A 1 176 ? 3.142 16.567 -39.843 1.00 53.28 176 PRO A C 1
ATOM 1347 O O . PRO A 1 176 ? 4.263 16.208 -39.495 1.00 53.28 176 PRO A O 1
ATOM 1350 N N . GLY A 1 177 ? 2.970 17.598 -40.678 1.00 49.75 177 GLY A N 1
ATOM 1351 C CA . GLY A 1 177 ? 4.084 18.321 -41.304 1.00 49.75 177 GLY A CA 1
ATOM 1352 C C . GLY A 1 177 ? 4.935 19.183 -40.359 1.00 49.75 177 GLY A C 1
ATOM 1353 O O . GLY A 1 177 ? 6.022 19.602 -40.745 1.00 49.75 177 GLY A O 1
ATOM 1354 N N . LEU A 1 178 ? 4.483 19.451 -39.127 1.00 48.16 178 LEU A N 1
ATOM 1355 C CA . LEU A 1 178 ? 5.233 20.268 -38.157 1.00 48.16 178 LEU A CA 1
ATOM 1356 C C . LEU A 1 178 ? 6.172 19.456 -37.249 1.00 48.16 178 LEU A C 1
ATOM 1358 O O . LEU A 1 178 ? 7.067 20.038 -36.644 1.00 48.16 178 LEU A O 1
ATOM 1362 N N . ALA A 1 179 ? 6.019 18.130 -37.176 1.00 47.25 179 ALA A N 1
ATOM 1363 C CA . ALA A 1 179 ? 6.902 17.277 -36.373 1.00 47.25 179 ALA A CA 1
ATOM 1364 C C . ALA A 1 179 ? 8.211 16.916 -37.106 1.00 47.25 179 ALA A C 1
ATOM 1366 O O . ALA A 1 179 ? 9.251 16.755 -36.470 1.00 47.25 179 ALA A O 1
ATOM 1367 N N . GLU A 1 180 ? 8.194 16.838 -38.441 1.00 46.28 180 GLU A N 1
ATOM 1368 C CA . GLU A 1 180 ? 9.385 16.488 -39.233 1.00 46.28 180 GLU A CA 1
ATOM 1369 C C . GLU A 1 180 ? 10.381 17.647 -39.408 1.00 46.28 180 GLU A C 1
ATOM 1371 O O . GLU A 1 180 ? 11.566 17.406 -39.643 1.00 46.28 180 GLU A O 1
ATOM 1376 N N . ALA A 1 181 ? 9.943 18.903 -39.259 1.00 46.72 181 ALA A N 1
ATOM 1377 C CA . ALA A 1 181 ? 10.810 20.071 -39.436 1.00 46.72 181 ALA A CA 1
ATOM 1378 C C . ALA A 1 181 ? 11.749 20.324 -38.239 1.00 46.72 181 ALA A C 1
ATOM 1380 O O . ALA A 1 181 ? 12.820 20.901 -38.416 1.00 46.72 181 ALA A O 1
ATOM 1381 N N . THR A 1 182 ? 11.400 19.854 -37.039 1.00 50.72 182 THR A N 1
ATOM 1382 C CA . THR A 1 182 ? 12.198 20.094 -35.820 1.00 50.72 182 THR A CA 1
ATOM 1383 C C . THR A 1 182 ? 13.283 19.032 -35.600 1.00 50.72 182 THR A C 1
ATOM 1385 O O . THR A 1 182 ? 14.274 19.288 -34.924 1.00 50.72 182 THR A O 1
ATOM 1388 N N . LEU A 1 183 ? 13.144 17.847 -36.206 1.00 49.81 183 LEU A N 1
ATOM 1389 C CA . LEU A 1 183 ? 14.083 16.725 -36.050 1.00 49.81 183 LEU A CA 1
ATOM 1390 C C . LEU A 1 183 ? 15.219 16.699 -37.086 1.00 49.81 183 LEU A C 1
ATOM 1392 O O . LEU A 1 183 ? 16.151 15.912 -36.943 1.00 49.81 183 LEU A O 1
ATOM 1396 N N . LYS A 1 184 ? 15.177 17.548 -38.120 1.00 54.50 184 LYS A N 1
ATOM 1397 C CA . LYS A 1 184 ? 16.167 17.539 -39.215 1.00 54.50 184 LYS A CA 1
ATOM 1398 C C . LYS A 1 184 ? 17.289 18.578 -39.095 1.00 54.50 184 LYS A C 1
ATOM 1400 O O . LYS A 1 184 ? 18.117 18.657 -39.997 1.00 54.50 184 LYS A O 1
ATOM 1405 N N . GLY A 1 185 ? 17.321 19.367 -38.018 1.00 55.09 185 GLY A N 1
ATOM 1406 C CA . GLY A 1 185 ? 18.195 20.544 -37.914 1.00 55.09 185 GLY A CA 1
ATOM 1407 C C . GLY A 1 185 ? 19.332 20.493 -36.891 1.00 55.09 185 GLY A C 1
ATOM 1408 O O . GLY A 1 185 ? 20.168 21.387 -36.915 1.00 55.09 185 GLY A O 1
ATOM 1409 N N . LEU A 1 186 ? 19.387 19.501 -35.999 1.00 54.75 186 LEU A N 1
ATOM 1410 C CA . LEU A 1 186 ? 20.398 19.459 -34.935 1.00 54.75 186 LEU A CA 1
ATOM 1411 C C . LEU A 1 186 ? 21.520 18.492 -35.310 1.00 54.75 186 LEU A C 1
ATOM 1413 O O . LEU A 1 186 ? 21.321 17.276 -35.346 1.00 54.75 186 LEU A O 1
ATOM 1417 N N . SER A 1 187 ? 22.702 19.036 -35.615 1.00 70.56 187 SER A N 1
ATOM 1418 C CA . SER A 1 187 ? 23.889 18.210 -35.826 1.00 70.56 187 SER A CA 1
ATOM 1419 C C . SER A 1 187 ? 24.317 17.564 -34.509 1.00 70.56 187 SER A C 1
ATOM 1421 O O . SER A 1 187 ? 24.077 18.082 -33.414 1.00 70.56 187 SER A O 1
ATOM 1423 N N . ARG A 1 188 ? 24.972 16.406 -34.616 1.00 61.69 188 ARG A N 1
ATOM 1424 C CA . ARG A 1 188 ? 25.464 15.639 -33.467 1.00 61.69 188 ARG A CA 1
ATOM 1425 C C . ARG A 1 188 ? 26.374 16.473 -32.557 1.00 61.69 188 ARG A C 1
ATOM 1427 O O . ARG A 1 188 ? 26.379 16.227 -31.356 1.00 61.69 188 ARG A O 1
ATOM 1434 N N . GLU A 1 189 ? 27.105 17.453 -33.095 1.00 65.25 189 GLU A N 1
ATOM 1435 C CA . GLU A 1 189 ? 27.931 18.350 -32.279 1.00 65.25 189 GLU A CA 1
ATOM 1436 C C . GLU A 1 189 ? 27.097 19.284 -31.389 1.00 65.25 189 GLU A C 1
ATOM 1438 O O . GLU A 1 189 ? 27.436 19.468 -30.223 1.00 65.25 189 GLU A O 1
ATOM 1443 N N . GLN A 1 190 ? 25.968 19.807 -31.876 1.00 64.25 190 GLN A N 1
ATOM 1444 C CA . GLN A 1 190 ? 25.132 20.741 -31.107 1.00 64.25 190 GLN A CA 1
ATOM 1445 C C . GLN A 1 190 ? 24.430 20.072 -29.918 1.00 64.25 190 GLN A C 1
ATOM 1447 O O . GLN A 1 190 ? 24.252 20.691 -28.871 1.00 64.25 190 GLN A O 1
ATOM 1452 N N . ALA A 1 191 ? 24.076 18.791 -30.048 1.00 62.56 191 ALA A N 1
ATOM 1453 C CA . ALA A 1 191 ? 23.512 18.015 -28.945 1.00 62.56 191 ALA A CA 1
ATOM 1454 C C . ALA A 1 191 ? 24.536 17.754 -27.821 1.00 62.56 191 ALA A C 1
ATOM 1456 O O . ALA A 1 191 ? 24.162 17.653 -26.654 1.00 62.56 191 ALA A O 1
ATOM 1457 N N . ILE A 1 192 ? 25.827 17.661 -28.162 1.00 67.25 192 ILE A N 1
ATOM 1458 C CA . ILE A 1 192 ? 26.903 17.427 -27.189 1.00 67.25 192 ILE A CA 1
ATOM 1459 C C . ILE A 1 192 ? 27.222 18.707 -26.406 1.00 67.25 192 ILE A C 1
ATOM 1461 O O . ILE A 1 192 ? 27.445 18.627 -25.199 1.00 67.25 192 ILE A O 1
ATOM 1465 N N . ASP A 1 193 ? 27.202 19.877 -27.051 1.00 65.31 193 ASP A N 1
ATOM 1466 C CA . ASP A 1 193 ? 27.407 21.152 -26.349 1.00 65.31 193 ASP A CA 1
ATOM 1467 C C . ASP A 1 193 ? 26.262 21.481 -25.383 1.00 65.31 193 ASP A C 1
ATOM 1469 O O . ASP A 1 193 ? 26.515 21.960 -24.280 1.00 65.31 193 ASP A O 1
ATOM 1473 N N . TYR A 1 194 ? 25.015 21.142 -25.729 1.00 60.06 194 TYR A N 1
ATOM 1474 C CA . TYR A 1 194 ? 23.885 21.300 -24.806 1.00 60.06 194 TYR A CA 1
ATOM 1475 C C . TYR A 1 194 ? 24.051 20.469 -23.526 1.00 60.06 194 TYR A C 1
ATOM 1477 O O . TYR A 1 194 ? 23.855 20.985 -22.429 1.00 60.06 194 TYR A O 1
ATOM 1485 N N . LEU A 1 195 ? 24.500 19.217 -23.650 1.00 64.31 195 LEU A N 1
ATOM 1486 C CA . LEU A 1 195 ? 24.740 18.333 -22.501 1.00 64.31 195 LEU A CA 1
ATOM 1487 C C . LEU A 1 195 ? 25.918 18.780 -21.620 1.00 64.31 195 LEU A C 1
ATOM 1489 O O . LEU A 1 195 ? 25.991 18.385 -20.461 1.00 64.31 195 LEU A O 1
ATOM 1493 N N . ARG A 1 196 ? 26.843 19.595 -22.144 1.00 58.31 196 ARG A N 1
ATOM 1494 C CA . ARG A 1 196 ? 27.972 20.138 -21.371 1.00 58.31 196 ARG A CA 1
ATOM 1495 C C . ARG A 1 196 ? 27.618 21.355 -20.526 1.00 58.31 196 ARG A C 1
ATOM 1497 O O . ARG A 1 196 ? 28.332 21.619 -19.570 1.00 58.31 196 ARG A O 1
ATOM 1504 N N . ILE A 1 197 ? 26.580 22.101 -20.892 1.00 58.88 197 ILE A N 1
ATOM 1505 C CA . ILE A 1 197 ? 26.134 23.291 -20.147 1.00 58.88 197 ILE A CA 1
ATOM 1506 C C . ILE A 1 197 ? 25.281 22.891 -18.929 1.00 58.88 197 ILE A C 1
ATOM 1508 O O . ILE A 1 197 ? 25.135 23.669 -17.993 1.00 58.88 197 ILE A O 1
ATOM 1512 N N . GLU A 1 198 ? 24.726 21.678 -18.937 1.00 51.22 198 GLU A N 1
ATOM 1513 C CA . GLU A 1 198 ? 23.822 21.162 -17.901 1.00 51.22 198 GLU A CA 1
ATOM 1514 C C . GLU A 1 198 ? 24.535 20.327 -16.810 1.00 51.22 198 GLU A C 1
ATOM 1516 O O . GLU A 1 198 ? 23.893 19.878 -15.861 1.00 51.22 198 GLU A O 1
ATOM 1521 N N . MET A 1 199 ? 25.859 20.146 -16.929 1.00 40.88 199 MET A N 1
ATOM 1522 C CA . MET A 1 199 ? 26.762 19.585 -15.908 1.00 40.88 199 MET A CA 1
ATOM 1523 C C . MET A 1 199 ? 27.591 20.680 -15.238 1.00 40.88 199 MET A C 1
ATOM 1525 O O . MET A 1 199 ? 27.878 20.519 -14.030 1.00 40.88 199 MET A O 1
#

Radius of gyration: 27.99 Å; chains: 1; bounding box: 64×69×76 Å

Secondary structure (DSSP, 8-state):
-----S-------TT-SEEEEEEE-TTSSSEEEEEEESSSEEEEE---TT-PPPPPBSEEEEEEE-HHHHTT-EEEEE-TTS-EEEEE-TTS-HHHHHHS-SSSPEEEEEEEETTEEEEE--GGGS-TT----------STTS---PPPPP-PPPPP-PPPPPPPPPPPP-PPPPGGGTTTTSSS--HHHHHHHHHH--

Sequence (199 aa):
MTLCRLHRMYGILEGQPFQVFARRDASGVNLVIRFECKEGMGILGIRKVGREDPSPSAIYEEEEIEPGSLRAGRFVHVLSTGQRQSYALSRISSEVAGRLPTDAWVELKPQTEYGFRYLVAPEEDLIDGGLSPAAVVVDPEAARRTPPQPERGPPPAKPAPCPPPVAPPAQAPMNPGLAEATLKGLSREQAIDYLRIEM

pLDDT: mean 70.57, std 19.44, range [36.94, 93.38]